Protein 3OTF (pdb70)

Radius of gyration: 18.52 Å; Cα contacts (8 Å, |Δi|>4): 285; chains: 1; bounding box: 46×41×51 Å

Solvent-accessible surface area: 11236 Å² total; per-residue (Å²): 159,62,36,166,129,38,18,97,55,27,43,46,131,34,41,123,128,11,69,170,94,77,46,72,109,92,38,66,100,111,49,58,44,71,29,65,78,60,49,145,18,29,54,130,90,100,90,45,77,30,56,135,57,60,79,95,81,57,56,122,59,25,49,119,71,6,126,101,3,29,78,55,1,110,21,2,75,141,17,71,102,93,0,8,16,17,1,6,44,48,19,132,66,40,9,40,18,67,40,53,96,16,10,140,70,36,58,123,15,58,57,0,10,0,0,28,92,2,55,0,2,30,45,44,63,8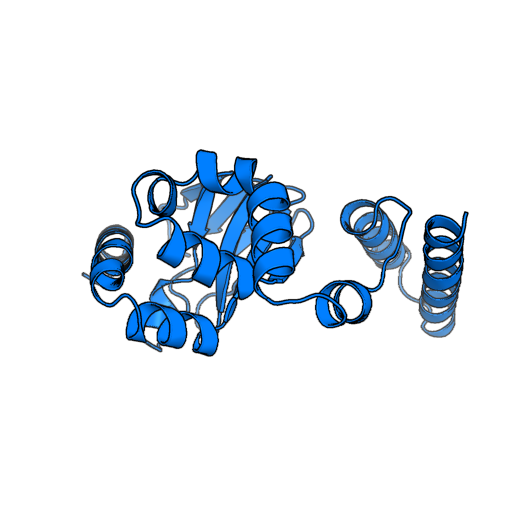8,82,89,95,70,111,28,45,67,6,36,16,9,12,1,22,4,4,47,78,171,30,148,20,71,10,13,6,73,0,51,52,47,0,71,0,31,1,1,12,28,102,24,1,50,102,1,2,136,122,45,67,154,33,67,102,38,0,56,88,52,3,84,96,78,24,103,72,74,64,60,59

Secondary structure (DSSP, 8-state):
-HHHHHHHHHHHHHHHHHHHTT--HHHHHHHHHHHHHHHTT----HHHHHHTS-HHHHHHHHHHHTHHHHHT-HHHHTS-HHHHHHHHTT-EEEEE-TT-EEE-TTS---EEEEEEE--EEEE-SSS--EEE-TT-EE--HHHHH-S--SSEEEESS-EEEEEEEHHHHHHHHHH-GGGHHHHHHHHHHHHHTTS--

Foldseek 3Di:
DVFLCVLVVVVVVVLVVCVVVVPDPVVVVVVVVQSCVPAVRGDDDCCVVVVVDDPVVNLVVLCVVCVQLQCLAPLRPPDDVVLVSLQSVQWAKDKDAAFDWPFAWPAQDFKKKAWQAAKKWFCQDPDDIDIDGRRHMDDCLCLVVSGTDRTIIGTNHITIIIMHGSVSVVVSCVVVVVSVVVVVVVNVVVCVVPHDD

CATH classification: 1.10.287.630 (+1 more: 2.60.120.10)

Nearest PDB structures (foldseek):
  3bpz-assembly1_D  TM=9.963E-01  e=4.732E-34  Mus musculus
  6gyo-assembly1_A  TM=9.960E-01  e=8.223E-34  Homo sapiens
  4kl1-assembly1_C  TM=9.851E-01  e=7.273E-34  Homo sapiens
  3etq-assembly1_A  TM=9.950E-01  e=4.587E-33  Mus musculus
  3u0z-assembly1_A  TM=9.808E-01  e=1.083E-32  Mus musculus

Structure (mmCIF, N/CA/C/O backbone):
data_3OTF
#
_entry.id   3OTF
#
_cell.length_a   69.264
_cell.length_b   69.264
_cell.length_c   191.616
_cell.angle_alpha   90.00
_cell.angle_beta   90.00
_cell.angle_gamma   90.00
#
_symmetry.space_group_name_H-M   'I 4 2 2'
#
loop_
_entity.id
_entity.type
_entity.pdbx_description
1 polymer 'Potassium/sodium hyperpolarization-activated cyclic nucleotide-gated channel 4'
2 non-polymer "ADENOSINE-3',5'-CYCLIC-MONOPHOSPHATE"
3 water water
#
loop_
_atom_site.group_PDB
_atom_site.id
_atom_site.type_symbol
_atom_site.label_atom_id
_atom_site.label_alt_id
_atom_site.label_comp_id
_atom_site.label_asym_id
_atom_site.label_entity_id
_atom_site.label_seq_id
_atom_site.pdbx_PDB_ins_code
_atom_site.Cartn_x
_atom_site.Cartn_y
_atom_site.Cartn_z
_atom_site.occupancy
_atom_site.B_iso_or_equiv
_atom_site.auth_seq_id
_atom_site.auth_comp_id
_atom_site.auth_asym_id
_atom_site.auth_atom_id
_atom_site.pdbx_PDB_model_num
ATOM 1 N N . ASP A 1 2 ? -5.608 -16.109 52.587 1.00 112.33 521 ASP A N 1
ATOM 2 C CA . ASP A 1 2 ? -4.630 -15.033 52.934 1.00 111.72 521 ASP A CA 1
ATOM 3 C C . ASP A 1 2 ? -4.680 -13.872 51.938 1.00 110.22 521 ASP A C 1
ATOM 4 O O . ASP A 1 2 ? -5.632 -13.096 51.929 1.00 110.02 521 ASP A O 1
ATOM 9 N N . SER A 1 3 ? -3.653 -13.767 51.099 1.00 108.66 522 SER A N 1
ATOM 10 C CA . SER A 1 3 ? -3.443 -12.594 50.247 1.00 107.24 522 SER A CA 1
ATOM 11 C C . SER A 1 3 ? -4.355 -12.564 49.017 1.00 105.20 522 SER A C 1
ATOM 12 O O . SER A 1 3 ? -4.698 -11.490 48.507 1.00 104.87 522 SER A O 1
ATOM 15 N N . SER A 1 4 ? -4.717 -13.746 48.529 1.00 102.45 523 SER A N 1
ATOM 16 C CA . SER A 1 4 ? -5.621 -13.861 47.393 1.00 100.28 523 SER A CA 1
ATOM 17 C C . SER A 1 4 ? -7.058 -13.547 47.806 1.00 99.71 523 SER A C 1
ATOM 18 O O . SER A 1 4 ? -7.715 -12.707 47.183 1.00 98.43 523 SER A O 1
ATOM 21 N N . ARG A 1 5 ? -7.537 -14.210 48.863 1.00 98.48 524 ARG A N 1
ATOM 22 C CA . ARG A 1 5 ? -8.880 -13.959 49.384 1.00 96.92 524 ARG A CA 1
ATOM 23 C C . ARG A 1 5 ? -9.065 -12.484 49.733 1.00 96.26 524 ARG A C 1
ATOM 24 O O . ARG A 1 5 ? -10.077 -11.882 49.393 1.00 95.19 524 ARG A O 1
ATOM 32 N N . ARG A 1 6 ? -8.055 -11.893 50.354 1.00 95.96 525 ARG A N 1
ATOM 33 C CA . ARG A 1 6 ? -8.130 -10.497 50.760 1.00 96.40 525 ARG A CA 1
ATOM 34 C C . ARG A 1 6 ? -8.150 -9.578 49.543 1.00 96.55 525 ARG A C 1
ATOM 35 O O . ARG A 1 6 ? -8.769 -8.512 49.574 1.00 96.30 525 ARG A O 1
ATOM 43 N N . GLN A 1 7 ? -7.472 -9.991 48.473 1.00 96.83 526 GLN A N 1
ATOM 44 C CA . GLN A 1 7 ? -7.465 -9.216 47.232 1.00 96.96 52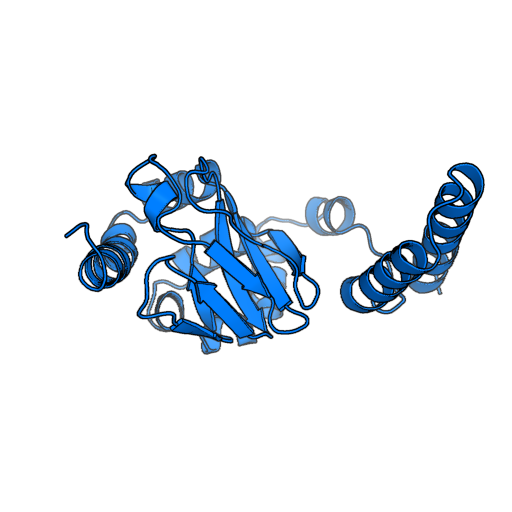6 GLN A CA 1
ATOM 45 C C . GLN A 1 7 ? -8.852 -9.209 46.577 1.00 97.17 526 GLN A C 1
ATOM 46 O O . GLN A 1 7 ? -9.244 -8.216 45.958 1.00 97.34 526 GLN A O 1
ATOM 48 N N . TYR A 1 8 ? -9.591 -10.308 46.747 1.00 97.05 527 TYR A N 1
ATOM 49 C CA . TYR A 1 8 ? -10.938 -10.468 46.193 1.00 97.54 527 TYR A CA 1
ATOM 50 C C . TYR A 1 8 ? -11.964 -9.656 46.972 1.00 97.22 527 TYR A C 1
ATOM 51 O O . TYR A 1 8 ? -12.661 -8.811 46.407 1.00 96.87 527 TYR A O 1
ATOM 60 N N . GLN A 1 9 ? -12.063 -9.927 48.270 1.00 96.65 528 GLN A N 1
ATOM 61 C CA . GLN A 1 9 ? -13.057 -9.269 49.106 1.00 95.52 528 GLN A CA 1
ATOM 62 C C . GLN A 1 9 ? -12.826 -7.760 49.153 1.00 94.21 528 GLN A C 1
ATOM 63 O O . GLN A 1 9 ? -13.773 -6.998 49.329 1.00 93.48 528 GLN A O 1
ATOM 69 N N . GLU A 1 10 ? -11.578 -7.339 48.946 1.00 92.62 529 GLU A N 1
ATOM 70 C CA . GLU A 1 10 ? -11.241 -5.919 48.855 1.00 91.87 529 GLU A CA 1
ATOM 71 C C . GLU A 1 10 ? -11.692 -5.326 47.527 1.00 91.90 529 GLU A C 1
ATOM 72 O O . GLU A 1 10 ? -12.148 -4.180 47.463 1.00 91.92 529 GLU A O 1
ATOM 74 N N . LYS A 1 11 ? -11.532 -6.100 46.458 1.00 91.48 530 LYS A N 1
ATOM 75 C CA . LYS A 1 11 ? -11.979 -5.669 45.136 1.00 91.10 530 LYS A CA 1
ATOM 76 C C . LYS A 1 11 ? -13.498 -5.774 45.014 1.00 90.31 530 LYS A C 1
ATOM 77 O O . LYS A 1 11 ? -14.140 -4.854 44.510 1.00 90.61 530 LYS A O 1
ATOM 79 N N . TYR A 1 12 ? -14.084 -6.858 45.518 1.00 88.96 531 TYR A N 1
ATOM 80 C CA . TYR A 1 12 ? -15.531 -6.925 45.541 1.00 88.91 531 TYR A CA 1
ATOM 81 C C . TYR A 1 12 ? -16.120 -5.749 46.311 1.00 88.22 531 TYR A C 1
ATOM 82 O O . TYR A 1 12 ? -17.156 -5.208 45.923 1.00 88.33 531 TYR A O 1
ATOM 91 N N . LYS A 1 13 ? -15.434 -5.330 47.373 1.00 87.93 532 LYS A N 1
ATOM 92 C CA . LYS A 1 13 ? -15.859 -4.173 48.160 1.00 87.30 532 LYS A CA 1
ATOM 93 C C . LYS A 1 13 ? -15.984 -2.957 47.258 1.00 88.36 532 LYS A C 1
ATOM 94 O O . LYS A 1 13 ? -17.057 -2.350 47.168 1.00 88.43 532 LYS A O 1
ATOM 96 N N . GLN A 1 14 ? -14.900 -2.638 46.551 1.00 88.90 533 GLN A N 1
ATOM 97 C CA . GLN A 1 14 ? -14.896 -1.539 45.579 1.00 89.26 533 GLN A CA 1
ATOM 98 C C . GLN A 1 14 ? -16.069 -1.620 44.583 1.00 88.61 533 GLN A C 1
ATOM 99 O O . GLN A 1 14 ? -16.725 -0.609 44.281 1.00 88.65 533 GLN A O 1
ATOM 105 N N . VAL A 1 15 ? -16.349 -2.831 44.109 1.00 87.68 534 VAL A N 1
ATOM 106 C CA . VAL A 1 15 ? -17.440 -3.055 43.173 1.00 86.86 534 VAL A CA 1
ATOM 107 C C . VAL A 1 15 ? -18.786 -2.724 43.814 1.00 87.13 534 VAL A C 1
ATOM 108 O O . VAL A 1 15 ? -19.647 -2.100 43.186 1.00 86.81 534 VAL A O 1
ATOM 112 N N . GLU A 1 16 ? -18.954 -3.134 45.068 1.00 87.93 535 GLU A N 1
ATOM 113 C CA . GLU A 1 16 ? -20.215 -2.924 45.787 1.00 88.40 535 GLU A CA 1
ATOM 114 C C . GLU A 1 16 ? -20.497 -1.438 46.002 1.00 87.05 535 GLU A C 1
ATOM 115 O O . GLU A 1 16 ? -21.654 -1.023 46.056 1.00 87.26 535 GLU A O 1
ATOM 117 N N . GLN A 1 17 ? -19.439 -0.636 46.069 1.00 87.97 536 GLN A N 1
ATOM 118 C CA . GLN A 1 17 ? -19.585 0.806 46.252 1.00 89.53 536 GLN A CA 1
ATOM 119 C C . GLN A 1 17 ? -20.026 1.479 44.959 1.00 89.50 536 GLN A C 1
ATOM 120 O O . GLN A 1 17 ? -21.019 2.216 44.937 1.00 90.03 536 GLN A O 1
ATOM 126 N N . TYR A 1 18 ? -19.294 1.196 43.883 1.00 88.71 537 TYR A N 1
ATOM 127 C CA . TYR A 1 18 ? -19.640 1.663 42.544 1.00 88.62 537 TYR A CA 1
ATOM 128 C C . TYR A 1 18 ? -21.112 1.442 42.193 1.00 89.22 537 TYR A C 1
ATOM 129 O O . TYR A 1 18 ? -21.766 2.330 41.665 1.00 88.43 537 TYR A O 1
ATOM 138 N N . MET A 1 19 ? -21.619 0.245 42.468 1.00 91.77 538 MET A N 1
ATOM 139 C CA . MET A 1 19 ? -23.024 -0.063 42.232 1.00 93.97 538 MET A CA 1
ATOM 140 C C . MET A 1 19 ? -23.934 0.896 42.993 1.00 96.46 538 MET A C 1
ATOM 141 O O . MET A 1 19 ? -24.948 1.349 42.461 1.00 97.32 538 MET A O 1
ATOM 146 N N . SER A 1 20 ? -23.555 1.212 44.231 1.00 98.53 539 SER A N 1
ATOM 147 C CA . SER A 1 20 ? -24.353 2.081 45.106 1.00 100.29 539 SER A CA 1
ATOM 148 C C . SER A 1 20 ? -24.332 3.536 44.630 1.00 100.11 539 SER A C 1
ATOM 149 O O . SER A 1 20 ? -25.383 4.165 44.495 1.00 100.23 539 SER A O 1
ATOM 152 N N . PHE A 1 21 ? -23.132 4.048 44.360 1.00 99.82 540 PHE A N 1
ATOM 153 C CA . PHE A 1 21 ? -22.936 5.368 43.748 1.00 100.29 540 PHE A CA 1
ATOM 154 C C . PHE A 1 21 ? -23.810 5.605 42.509 1.00 99.95 540 PHE A C 1
ATOM 155 O O . PHE A 1 21 ? -24.316 6.712 42.297 1.00 100.62 540 PHE A O 1
ATOM 163 N N . HIS A 1 22 ? -23.971 4.565 41.694 1.00 97.27 541 HIS A N 1
ATOM 164 C CA . HIS A 1 22 ? -24.706 4.665 40.441 1.00 94.48 541 HIS A CA 1
ATOM 165 C C . HIS A 1 22 ? -26.116 4.135 40.602 1.00 93.94 541 HIS A C 1
ATOM 166 O O . HIS A 1 22 ? -26.892 4.101 39.646 1.00 94.35 541 HIS A O 1
ATOM 173 N N . LYS A 1 23 ? -26.438 3.727 41.825 1.00 92.85 542 LYS A N 1
ATOM 174 C CA . LYS A 1 23 ? -27.801 3.377 42.202 1.00 91.51 542 LYS A CA 1
ATOM 175 C C . LYS A 1 23 ? -28.434 2.323 41.274 1.00 90.03 542 LYS A C 1
ATOM 176 O O . LYS A 1 23 ? -29.610 2.411 40.916 1.00 88.88 542 LYS A O 1
ATOM 178 N N . LEU A 1 24 ? -27.650 1.307 40.919 1.00 88.46 543 LEU A N 1
ATOM 179 C CA . LEU A 1 24 ? -28.105 0.240 40.020 1.00 86.76 543 LEU A CA 1
ATOM 180 C C . LEU A 1 24 ? -29.234 -0.588 40.633 1.00 85.89 543 LEU A C 1
ATOM 181 O O . LEU A 1 24 ? -29.216 -0.840 41.837 1.00 85.35 543 LEU A O 1
ATOM 186 N N . PRO A 1 25 ? -30.215 -1.017 39.809 1.00 85.96 544 PRO A N 1
ATOM 187 C CA . PRO A 1 25 ? -31.285 -1.905 40.260 1.00 86.95 544 PRO A CA 1
ATOM 188 C C . PRO A 1 25 ? -30.714 -3.141 40.926 1.00 88.12 544 PRO A C 1
ATOM 189 O O . PRO A 1 25 ? -29.708 -3.669 40.463 1.00 88.45 544 PRO A O 1
ATOM 193 N N . PRO A 1 26 ? -31.337 -3.587 42.029 1.00 89.28 545 PRO A N 1
ATOM 194 C CA . PRO A 1 26 ? -30.891 -4.796 42.721 1.00 89.34 545 PRO A CA 1
ATOM 195 C C . PRO A 1 26 ? -31.054 -5.989 41.799 1.00 89.51 545 PRO A C 1
ATOM 196 O O . PRO A 1 26 ? -30.452 -7.038 42.010 1.00 90.46 545 PRO A O 1
ATOM 200 N N . ASP A 1 27 ? -31.882 -5.803 40.783 1.00 90.40 546 ASP A N 1
ATOM 201 C CA . ASP A 1 27 ? -32.020 -6.734 39.678 1.00 90.98 546 ASP A CA 1
ATOM 202 C C . ASP A 1 27 ? -30.669 -6.901 38.953 1.00 90.93 546 ASP A C 1
ATOM 203 O O . ASP A 1 27 ? -30.338 -7.984 38.466 1.00 90.10 546 ASP A O 1
ATOM 208 N N . THR A 1 28 ? -29.859 -5.845 38.977 1.00 89.63 547 THR A N 1
ATOM 209 C CA . THR A 1 28 ? -28.557 -5.824 38.320 1.00 87.60 547 THR A CA 1
ATOM 210 C C . THR A 1 28 ? -27.408 -6.140 39.287 1.00 86.96 547 THR A C 1
ATOM 211 O O . THR A 1 28 ? -26.509 -6.906 38.952 1.00 86.45 547 THR A O 1
ATOM 215 N N . ARG A 1 29 ? -27.452 -5.560 40.484 1.00 87.01 548 ARG A N 1
ATOM 216 C CA . ARG A 1 29 ? -26.413 -5.770 41.498 1.00 86.16 548 ARG A CA 1
ATOM 217 C C . ARG A 1 29 ? -26.228 -7.251 41.798 1.00 86.07 548 ARG A C 1
ATOM 218 O O . ARG A 1 29 ? -25.145 -7.693 42.178 1.00 87.15 548 ARG A O 1
ATOM 226 N N . GLN A 1 30 ? -27.302 -8.010 41.647 1.00 85.74 549 GLN A N 1
ATOM 227 C CA . GLN A 1 30 ? -27.306 -9.414 41.987 1.00 86.00 549 GLN A CA 1
ATOM 228 C C . GLN A 1 30 ? -26.564 -10.177 40.900 1.00 84.79 549 GLN A C 1
ATOM 229 O O . GLN A 1 30 ? -25.735 -11.040 41.190 1.00 86.09 549 GLN A O 1
ATOM 235 N N . ARG A 1 31 ? -26.851 -9.834 39.645 1.00 82.92 550 ARG A N 1
ATOM 236 C CA . ARG A 1 31 ? -26.177 -10.435 38.500 1.00 79.40 55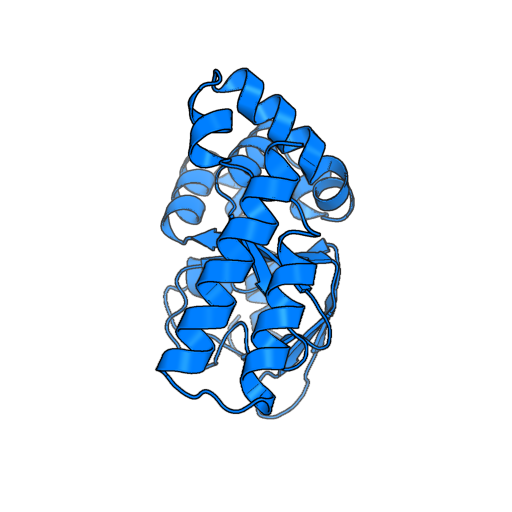0 ARG A CA 1
ATOM 237 C C . ARG A 1 31 ? -24.692 -10.183 38.606 1.00 77.13 550 ARG A C 1
ATOM 238 O O . ARG A 1 31 ? -23.879 -11.045 38.310 1.00 75.87 550 ARG A O 1
ATOM 246 N N . ILE A 1 32 ? -24.348 -8.978 39.020 1.00 75.30 551 ILE A N 1
ATOM 247 C CA . ILE A 1 32 ? -22.966 -8.614 39.192 1.00 76.09 551 ILE A CA 1
ATOM 248 C C . ILE A 1 32 ? -22.331 -9.442 40.286 1.00 77.83 551 ILE A C 1
ATOM 249 O O . ILE A 1 32 ? -21.250 -10.005 40.112 1.00 79.35 551 ILE A O 1
ATOM 254 N N . HIS A 1 33 ? -23.045 -9.556 41.396 1.00 80.10 552 HIS A N 1
ATOM 255 C CA . HIS A 1 33 ? -22.580 -10.327 42.522 1.00 81.29 552 HIS A CA 1
ATOM 256 C C . HIS A 1 33 ? -22.376 -11.794 42.143 1.00 80.55 552 HIS A C 1
ATOM 257 O O . HIS A 1 33 ? -21.312 -12.363 42.393 1.00 79.09 552 HIS A O 1
ATOM 264 N N . ASP A 1 34 ? -23.381 -12.400 41.523 1.00 79.68 553 ASP A N 1
ATOM 265 C CA . ASP A 1 34 ? -23.264 -13.787 41.087 1.00 80.32 553 ASP A CA 1
ATOM 266 C C . ASP A 1 34 ? -22.145 -14.010 40.078 1.00 79.91 553 ASP A C 1
ATOM 267 O O . ASP A 1 34 ? -21.462 -15.039 40.124 1.00 80.29 553 ASP A O 1
ATOM 272 N N . TYR A 1 35 ? -21.990 -13.067 39.146 1.00 78.04 554 TYR A N 1
ATOM 273 C CA . TYR A 1 35 ? -20.901 -13.111 38.180 1.00 76.55 554 TYR A CA 1
ATOM 274 C C . TYR A 1 35 ? -19.561 -13.202 38.909 1.00 76.99 554 TYR A C 1
ATOM 275 O O . TYR A 1 35 ? -18.725 -14.055 38.595 1.00 75.25 554 TYR A O 1
ATOM 284 N N . TYR A 1 36 ? -19.371 -12.323 39.884 1.00 78.66 555 TYR A N 1
ATOM 285 C CA . TYR A 1 36 ? -18.115 -12.253 40.611 1.00 81.43 555 TYR A CA 1
ATOM 286 C C . TYR A 1 36 ? -17.779 -13.545 41.328 1.00 82.84 555 TYR A C 1
ATOM 287 O O . TYR A 1 36 ? -16.622 -13.962 41.355 1.00 82.88 555 TYR A O 1
ATOM 296 N N . GLU A 1 37 ? -18.794 -14.159 41.926 1.00 84.95 556 GLU A N 1
ATOM 297 C CA . GLU A 1 37 ? -18.643 -15.463 42.549 1.00 86.52 556 GLU A CA 1
ATOM 298 C C . GLU A 1 37 ? -18.158 -16.472 41.532 1.00 85.71 556 GLU A C 1
ATOM 299 O O . GLU A 1 37 ? -17.114 -17.090 41.718 1.00 86.21 556 GLU A O 1
ATOM 305 N N . HIS A 1 38 ? -18.888 -16.596 40.430 1.00 84.92 557 HIS A N 1
ATOM 306 C CA . HIS A 1 38 ? -18.655 -17.681 39.483 1.00 83.75 557 HIS A CA 1
ATOM 307 C C . HIS A 1 38 ? -17.384 -17.518 38.702 1.00 83.53 557 HIS A C 1
ATOM 308 O O . HIS A 1 38 ? -16.925 -18.465 38.064 1.00 85.48 557 HIS A O 1
ATOM 315 N N . ARG A 1 39 ? -16.826 -16.314 38.744 1.00 82.69 558 ARG A N 1
ATOM 316 C CA . ARG A 1 39 ? -15.665 -15.972 37.937 1.00 81.46 558 ARG A CA 1
ATOM 317 C C . ARG A 1 39 ? -14.372 -16.059 38.745 1.00 83.09 558 ARG A C 1
ATOM 318 O O . ARG A 1 39 ? -13.338 -16.452 38.207 1.00 83.06 558 ARG A O 1
ATOM 326 N N . TYR A 1 40 ? -14.447 -15.688 40.028 1.00 84.06 559 TYR A N 1
ATOM 327 C CA . TYR A 1 40 ? -13.275 -15.613 40.915 1.00 86.02 559 TYR A CA 1
ATOM 328 C C . TYR A 1 40 ? -13.255 -16.640 42.048 1.00 88.33 559 TYR A C 1
ATOM 329 O O . TYR A 1 40 ? -12.181 -17.033 42.509 1.00 88.47 559 TYR A O 1
ATOM 338 N N . GLN A 1 41 ? -14.440 -17.090 42.460 1.00 90.29 560 GLN A N 1
ATOM 339 C CA . GLN A 1 41 ? -14.610 -18.037 43.566 1.00 92.04 560 GLN A CA 1
ATOM 340 C C . GLN A 1 41 ? -14.008 -17.575 44.885 1.00 92.93 560 GLN A C 1
ATOM 341 O O . GLN A 1 41 ? -13.739 -18.389 45.774 1.00 95.06 560 GLN A O 1
ATOM 347 N N . GLY A 1 42 ? -13.828 -16.268 45.029 1.00 93.48 561 GLY A N 1
ATOM 348 C CA . GLY A 1 42 ? -13.426 -15.718 46.308 1.00 94.32 561 GLY A CA 1
ATOM 349 C C . GLY A 1 42 ? -11.942 -15.434 46.377 1.00 96.14 561 GLY A C 1
ATOM 350 O O . GLY A 1 42 ? -11.465 -14.910 47.383 1.00 95.87 561 GLY A O 1
ATOM 351 N N . LYS A 1 43 ? -11.216 -15.770 45.307 1.00 97.56 562 LYS A N 1
ATOM 352 C CA . LYS A 1 43 ? -9.765 -15.546 45.227 1.00 97.56 562 LYS A CA 1
ATOM 353 C C . LYS A 1 43 ? -9.355 -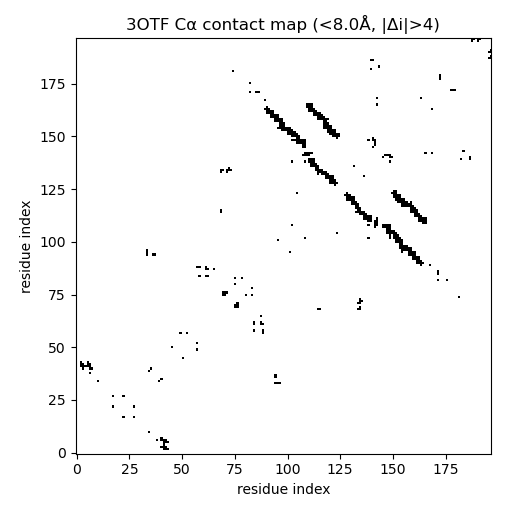14.859 43.918 1.00 97.63 562 LYS A C 1
ATOM 354 O O . LYS A 1 43 ? -9.598 -15.396 42.827 1.00 98.25 562 LYS A O 1
ATOM 356 N N . MET A 1 44 ? -8.725 -13.685 44.033 1.00 97.57 563 MET A N 1
ATOM 357 C CA . MET A 1 44 ? -8.276 -12.917 42.862 1.00 99.12 563 MET A CA 1
ATOM 358 C C . MET A 1 44 ? -6.751 -12.869 42.721 1.00 99.26 563 MET A C 1
ATOM 359 O O . MET A 1 44 ? -6.040 -12.424 43.633 1.00 98.72 563 MET A O 1
ATOM 364 N N . PHE A 1 45 ? -6.257 -13.315 41.565 1.00 100.33 564 PHE A N 1
ATOM 365 C CA . PHE A 1 45 ? -4.818 -13.287 41.283 1.00 100.62 564 PHE A CA 1
ATOM 366 C C . PHE A 1 45 ? -4.476 -12.271 40.203 1.00 99.32 564 PHE A C 1
ATOM 367 O O . PHE A 1 45 ? -5.347 -11.597 39.642 1.00 98.47 564 PHE A O 1
ATOM 375 N N . ASP A 1 46 ? -3.186 -12.179 39.918 1.00 99.02 565 ASP A N 1
ATOM 376 C CA . ASP A 1 46 ? -2.698 -11.327 38.854 1.00 98.24 565 ASP A CA 1
ATOM 377 C C . ASP A 1 46 ? -1.969 -12.172 37.814 1.00 98.71 565 ASP A C 1
ATOM 378 O O . ASP A 1 46 ? -0.739 -12.129 37.711 1.00 98.43 565 ASP A O 1
ATOM 383 N N . GLU A 1 47 ? -2.735 -12.949 37.054 1.00 98.57 566 GLU A N 1
ATOM 384 C CA . GLU A 1 47 ? -2.178 -13.795 36.002 1.00 98.79 566 GLU A CA 1
ATOM 385 C C . GLU A 1 47 ? -1.148 -13.083 35.126 1.00 98.55 566 GLU A C 1
ATOM 386 O O . GLU A 1 47 ? -0.084 -13.633 34.848 1.00 98.50 566 GLU A O 1
ATOM 392 N N . GLU A 1 48 ? -1.485 -11.881 34.663 1.00 96.62 567 GLU A N 1
ATOM 393 C CA . GLU A 1 48 ? -0.586 -11.098 33.816 1.00 94.92 567 GLU A CA 1
ATOM 394 C C . GLU A 1 48 ? 0.785 -10.959 34.478 1.00 93.60 567 GLU A C 1
ATOM 395 O O . GLU A 1 48 ? 1.829 -11.106 33.827 1.00 93.79 567 GLU A O 1
ATOM 397 N N . SER A 1 49 ? 0.776 -10.717 35.786 1.00 91.42 568 SER A N 1
ATOM 398 C CA . SER A 1 49 ? 2.016 -10.563 36.539 1.00 89.61 568 SER A CA 1
ATOM 399 C C . SER A 1 49 ? 2.712 -11.896 36.808 1.00 87.91 568 SER A C 1
ATOM 400 O O . SER A 1 49 ? 3.901 -12.043 36.529 1.00 87.27 568 SER A O 1
ATOM 403 N N . ILE A 1 50 ? 1.980 -12.855 37.366 1.00 86.77 569 ILE A N 1
ATOM 404 C CA . ILE A 1 50 ? 2.570 -14.145 37.718 1.00 86.12 569 ILE A CA 1
ATOM 405 C C . ILE A 1 50 ? 3.124 -14.805 36.469 1.00 84.13 569 ILE A C 1
ATOM 406 O O . ILE A 1 50 ? 4.303 -15.148 36.397 1.00 82.23 569 ILE A O 1
ATOM 411 N N . LEU A 1 51 ? 2.260 -14.945 35.472 1.00 84.54 570 LEU A N 1
ATOM 412 C CA . LEU A 1 51 ? 2.608 -15.642 34.251 1.00 83.70 570 LEU A CA 1
ATOM 413 C C . LEU A 1 51 ? 3.625 -14.852 33.433 1.00 82.58 570 LEU A C 1
ATOM 414 O O . LEU A 1 51 ? 4.506 -15.434 32.814 1.00 82.74 570 LEU A O 1
ATOM 419 N N . GLY A 1 52 ? 3.521 -13.527 33.455 1.00 80.86 571 GLY A N 1
ATOM 420 C CA . GLY A 1 52 ? 4.514 -12.671 32.807 1.00 79.41 571 GLY A CA 1
ATOM 421 C C . GLY A 1 52 ? 5.919 -12.782 33.380 1.00 79.45 571 GLY A C 1
ATOM 422 O O . GLY A 1 52 ? 6.897 -12.428 32.725 1.00 77.94 571 GLY A O 1
ATOM 423 N N . GLU A 1 53 ? 6.020 -13.287 34.606 1.00 79.65 572 GLU A N 1
ATOM 424 C CA . GLU A 1 53 ? 7.284 -13.345 35.308 1.00 78.84 572 GLU A CA 1
ATOM 425 C C . GLU A 1 53 ? 7.952 -14.688 35.114 1.00 76.67 572 GLU A C 1
ATOM 426 O O . GLU A 1 53 ? 9.018 -14.923 35.673 1.00 76.95 572 GLU A O 1
ATOM 432 N N . LEU A 1 54 ? 7.311 -15.585 34.372 1.00 73.33 573 LEU A N 1
ATOM 433 C CA . LEU A 1 54 ? 7.864 -16.920 34.146 1.00 72.00 573 LEU A CA 1
ATOM 434 C C . LEU A 1 54 ? 8.449 -17.026 32.755 1.00 71.42 573 LEU A C 1
ATOM 435 O O . LEU A 1 54 ? 8.169 -16.184 31.914 1.00 71.09 573 LEU A O 1
ATOM 440 N N . SER A 1 55 ? 9.250 -18.060 32.502 1.00 70.83 574 SER A N 1
ATOM 441 C CA . SER A 1 55 ? 9.720 -18.320 31.140 1.00 71.42 574 SER A CA 1
ATOM 442 C C . SER A 1 55 ? 8.589 -18.896 30.299 1.00 70.59 574 SER A C 1
ATOM 443 O O . SER A 1 55 ? 7.629 -19.433 30.847 1.00 71.10 574 SER A O 1
ATOM 446 N N . GLU A 1 56 ? 8.720 -18.806 28.974 1.00 70.15 575 GLU A N 1
ATOM 447 C CA . GLU A 1 56 ? 7.708 -19.324 28.061 1.00 70.80 575 GLU A CA 1
ATOM 448 C C . GLU A 1 56 ? 7.471 -20.828 28.263 1.00 69.20 575 GLU A C 1
ATOM 449 O O . GLU A 1 56 ? 6.326 -21.266 28.308 1.00 67.87 575 GLU A O 1
ATOM 455 N N . PRO A 1 57 ? 8.548 -21.614 28.409 1.00 68.47 576 PRO A N 1
ATOM 456 C CA . PRO A 1 57 ? 8.350 -23.037 28.670 1.00 69.50 576 PRO A CA 1
ATOM 457 C C . PRO A 1 57 ? 7.520 -23.340 29.924 1.00 69.63 576 PRO A C 1
ATOM 458 O O . PRO A 1 57 ? 6.631 -24.190 29.887 1.00 70.47 576 PRO A O 1
ATOM 462 N N . LEU A 1 58 ? 7.760 -22.607 31.002 1.00 68.67 577 LEU A N 1
ATOM 463 C CA . LEU A 1 58 ? 6.967 -22.762 32.213 1.00 69.01 577 LEU A CA 1
ATOM 464 C C . LEU A 1 58 ? 5.513 -22.332 32.056 1.00 68.00 577 LEU A C 1
ATOM 465 O O . LEU A 1 58 ? 4.627 -22.941 32.650 1.00 67.82 577 LEU A O 1
ATOM 470 N N . ARG A 1 59 ? 5.263 -21.257 31.312 1.00 68.19 578 ARG A N 1
ATOM 471 C CA . ARG A 1 59 ? 3.883 -20.887 30.998 1.00 68.78 578 ARG A CA 1
ATOM 472 C C . ARG A 1 59 ? 3.168 -21.987 30.244 1.00 65.54 578 ARG A C 1
ATOM 473 O O . ARG A 1 59 ? 2.025 -22.286 30.531 1.00 68.08 578 ARG A O 1
ATOM 481 N N . GLU A 1 60 ? 3.840 -22.583 29.277 1.00 64.84 579 GLU A N 1
ATOM 482 C CA . GLU A 1 60 ? 3.223 -23.609 28.470 1.00 66.22 579 GLU A CA 1
ATOM 483 C C . GLU A 1 60 ? 2.921 -24.838 29.294 1.00 66.33 579 GLU A C 1
ATOM 484 O O . GLU A 1 60 ? 1.912 -25.508 29.075 1.00 66.95 579 GLU A O 1
ATOM 490 N N . GLU A 1 61 ? 3.801 -25.148 30.237 1.00 66.11 580 GLU A N 1
ATOM 491 C CA . GLU A 1 61 ? 3.606 -26.302 31.106 1.00 68.40 580 GLU A CA 1
ATOM 492 C C . GLU A 1 61 ? 2.408 -26.090 32.032 1.00 67.45 580 GLU A C 1
ATOM 493 O O . GLU A 1 61 ? 1.600 -26.995 32.239 1.00 68.23 580 GLU A O 1
ATOM 499 N N . ILE A 1 62 ? 2.290 -24.885 32.571 1.00 66.28 581 ILE A N 1
ATOM 500 C CA . ILE A 1 62 ? 1.178 -24.526 33.435 1.00 65.97 581 ILE A CA 1
ATOM 501 C C . ILE A 1 62 ? -0.135 -24.440 32.688 1.00 66.53 581 ILE A C 1
ATOM 502 O O . ILE A 1 62 ? -1.151 -24.951 33.142 1.00 65.42 581 ILE A O 1
ATOM 507 N N . ILE A 1 63 ? -0.115 -23.760 31.553 1.00 65.27 582 ILE A N 1
ATOM 508 C CA . ILE A 1 63 ? -1.307 -23.630 30.752 1.00 67.10 582 ILE A CA 1
ATOM 509 C C . ILE A 1 63 ? -1.798 -24.970 30.225 1.00 64.91 582 ILE A C 1
ATOM 510 O O . ILE A 1 63 ? -2.980 -25.180 30.161 1.00 66.10 582 ILE A O 1
ATOM 515 N N . ASN A 1 64 ? -0.904 -25.843 29.795 1.00 63.34 583 ASN A N 1
ATOM 516 C CA . ASN A 1 64 ? -1.298 -27.157 29.285 1.00 64.80 583 ASN A CA 1
ATOM 517 C C . ASN A 1 64 ? -1.971 -27.987 30.362 1.00 67.22 583 ASN A C 1
ATOM 518 O O . ASN A 1 64 ? -2.895 -28.752 30.078 1.00 65.92 583 ASN A O 1
ATOM 523 N N . PHE A 1 65 ? -1.488 -27.839 31.591 1.00 68.76 584 PHE A N 1
ATOM 524 C CA . PHE A 1 65 ? -2.058 -28.532 32.723 1.00 70.66 584 PHE A CA 1
ATOM 525 C C . PHE A 1 65 ? -3.420 -27.992 33.135 1.00 71.03 584 PHE A C 1
ATOM 526 O O . PHE A 1 65 ? -4.339 -28.772 33.415 1.00 72.94 584 PHE A O 1
ATOM 534 N N . ASN A 1 66 ? -3.541 -26.670 33.218 1.00 69.41 585 ASN A N 1
ATOM 535 C CA . ASN A 1 66 ? -4.815 -26.033 33.573 1.00 69.54 585 ASN A CA 1
ATOM 536 C C . ASN A 1 66 ? -5.924 -26.305 32.557 1.00 69.00 585 ASN A C 1
ATOM 537 O O . ASN A 1 66 ? -7.095 -26.102 32.849 1.00 69.32 585 ASN A O 1
ATOM 542 N N . CYS A 1 67 ? -5.546 -26.711 31.349 1.00 67.85 586 CYS A N 1
ATOM 543 C CA . CYS A 1 67 ? -6.506 -26.946 30.269 1.00 67.91 586 CYS A CA 1
ATOM 544 C C . CYS A 1 67 ? -6.517 -28.406 29.808 1.00 68.89 586 CYS A C 1
ATOM 545 O O . CYS A 1 67 ? -7.055 -28.709 28.745 1.00 68.32 586 CYS A O 1
ATOM 548 N N . ARG A 1 68 ? -5.897 -29.295 30.577 1.00 69.30 587 ARG A N 1
ATOM 549 C CA . ARG A 1 68 ? -5.781 -30.704 30.193 1.00 73.14 587 ARG A CA 1
ATOM 550 C C . ARG A 1 68 ? -7.154 -31.335 29.961 1.00 72.89 587 ARG A C 1
ATOM 551 O O . ARG A 1 68 ? -7.335 -32.164 29.072 1.00 72.13 587 ARG A O 1
ATOM 559 N N . LYS A 1 69 ? -8.119 -30.913 30.765 1.00 73.34 588 LYS A N 1
ATOM 560 C CA . LYS A 1 69 ? -9.462 -31.465 30.693 1.00 75.82 588 LYS A CA 1
ATOM 561 C C . LYS A 1 69 ? -10.196 -30.908 29.479 1.00 74.12 588 LYS A C 1
ATOM 562 O O . LYS A 1 69 ? -10.810 -31.657 28.727 1.00 74.74 588 LYS A O 1
ATOM 568 N N . LEU A 1 70 ? -10.085 -29.602 29.258 1.00 72.10 589 LEU A N 1
ATOM 569 C CA . LEU A 1 70 ? -10.679 -28.987 28.074 1.00 67.64 589 LEU A CA 1
ATOM 570 C C . LEU A 1 70 ? -10.121 -29.626 26.806 1.00 65.56 589 LEU A C 1
ATOM 571 O O . LEU A 1 70 ? -10.863 -29.880 25.846 1.00 66.17 589 LEU A O 1
ATOM 576 N N . VAL A 1 71 ? -8.821 -29.921 26.825 1.00 63.44 590 VAL A N 1
ATOM 577 C CA . VAL A 1 71 ? -8.121 -30.500 25.685 1.00 63.39 590 VAL A CA 1
ATOM 578 C C . VAL A 1 71 ? -8.602 -31.923 25.420 1.00 63.53 590 VAL A C 1
ATOM 579 O O . VAL A 1 71 ? -8.646 -32.378 24.266 1.00 59.54 590 VAL A O 1
ATOM 583 N N . ALA A 1 72 ? -8.919 -32.641 26.494 1.00 67.45 591 ALA A N 1
ATOM 584 C CA . ALA A 1 72 ? -9.287 -34.058 26.374 1.00 71.89 591 ALA A CA 1
ATOM 585 C C . ALA A 1 72 ? -10.684 -34.212 25.777 1.00 72.31 591 ALA A C 1
ATOM 586 O O . ALA A 1 72 ? -10.949 -35.169 25.070 1.00 72.06 591 ALA A O 1
ATOM 588 N N . SER A 1 73 ? -11.546 -33.225 26.003 1.00 73.63 592 SER A N 1
ATOM 589 C CA . SER A 1 73 ? -12.894 -33.255 25.453 1.00 76.16 592 SER A CA 1
ATOM 590 C C . SER A 1 73 ? -12.998 -32.793 24.003 1.00 77.53 592 SER A C 1
ATOM 591 O O . SER A 1 73 ? -14.040 -32.932 23.388 1.00 78.12 592 SER A O 1
ATOM 594 N N . MET A 1 74 ? -11.932 -32.232 23.449 1.00 80.33 593 MET A N 1
ATOM 595 C CA . MET A 1 74 ? -12.031 -31.561 22.159 1.00 81.44 593 MET A CA 1
ATOM 596 C C . MET A 1 74 ? -11.312 -32.315 21.053 1.00 82.98 593 MET A C 1
ATOM 597 O O . MET A 1 74 ? -10.091 -32.388 21.055 1.00 83.38 593 MET A O 1
ATOM 602 N N . PRO A 1 75 ? -12.063 -32.834 20.073 1.00 84.56 594 PRO A N 1
ATOM 603 C CA . PRO A 1 75 ? -11.489 -33.657 18.996 1.00 85.71 594 PRO A CA 1
ATOM 604 C C . PRO A 1 75 ? -10.451 -32.893 18.198 1.00 85.01 594 PRO A C 1
ATOM 605 O O . PRO A 1 75 ? -9.459 -33.462 17.751 1.00 86.59 594 PRO A O 1
ATOM 609 N N . LEU A 1 76 ? -10.679 -31.597 18.040 1.00 85.21 595 LEU A N 1
ATOM 610 C CA . LEU A 1 76 ? -9.731 -30.730 17.351 1.00 82.96 595 LEU A CA 1
ATOM 611 C C . LEU A 1 76 ? -8.320 -30.905 17.913 1.00 81.37 595 LEU A C 1
ATOM 612 O O . LEU A 1 76 ? -7.346 -30.977 17.158 1.00 81.12 595 LEU A O 1
ATOM 617 N N . PHE A 1 77 ? -8.224 -31.011 19.235 1.00 79.26 596 PHE A N 1
ATOM 618 C CA . PHE A 1 77 ? -6.932 -31.024 19.912 1.00 79.94 596 PHE A CA 1
ATOM 619 C C . PHE A 1 77 ? -6.354 -32.419 20.120 1.00 81.77 596 PHE A C 1
ATOM 620 O O . PHE A 1 77 ? -5.240 -32.722 19.675 1.00 83.43 596 PHE A O 1
ATOM 628 N N . ALA A 1 78 ? -7.130 -33.249 20.809 1.00 82.06 597 ALA A N 1
ATOM 629 C CA . ALA A 1 78 ? -6.738 -34.597 21.205 1.00 81.35 597 ALA A CA 1
ATOM 630 C C . ALA A 1 78 ? -5.868 -35.368 20.186 1.00 80.06 597 ALA A C 1
ATOM 631 O O . ALA A 1 78 ? -4.971 -36.134 20.577 1.00 81.68 597 ALA A O 1
ATOM 633 N N . ASN A 1 79 ? -6.124 -35.146 18.897 1.00 78.71 598 ASN A N 1
ATOM 634 C CA . ASN A 1 79 ? -5.388 -35.802 17.820 1.00 74.93 598 ASN A CA 1
ATOM 635 C C . ASN A 1 79 ? -4.376 -34.893 17.102 1.00 71.70 598 ASN A C 1
ATOM 636 O O . ASN A 1 79 ? -3.696 -35.315 16.153 1.00 71.67 598 ASN A O 1
ATOM 641 N N . ALA A 1 80 ? -4.283 -33.640 17.531 1.00 67.51 599 ALA A N 1
ATOM 642 C CA . ALA A 1 80 ? -3.361 -32.696 16.872 1.00 65.21 599 ALA A CA 1
ATOM 643 C C . ALA A 1 80 ? -1.942 -32.749 17.454 1.00 62.02 599 ALA A C 1
ATOM 644 O O . ALA A 1 80 ? -1.735 -33.242 18.563 1.00 62.36 599 ALA A O 1
ATOM 646 N N . ASP A 1 81 ? -0.974 -32.277 16.680 1.00 61.89 600 ASP A N 1
ATOM 647 C CA . ASP A 1 81 ? 0.366 -31.928 17.177 1.00 60.32 600 ASP A CA 1
ATOM 648 C C . ASP A 1 81 ? 0.259 -31.160 18.495 1.00 59.04 600 ASP A C 1
ATOM 649 O O . ASP A 1 81 ? -0.340 -30.084 18.520 1.00 59.81 600 ASP A O 1
ATOM 654 N N . PRO A 1 82 ? 0.851 -31.688 19.589 1.00 58.54 601 PRO A N 1
ATOM 655 C CA . PRO A 1 82 ? 0.790 -31.035 20.916 1.00 58.52 601 PRO A CA 1
ATOM 656 C C . PRO A 1 82 ? 1.319 -29.589 20.942 1.00 59.64 601 PRO A C 1
ATOM 657 O O . PRO A 1 82 ? 0.996 -28.816 21.873 1.00 60.87 601 PRO A O 1
ATOM 661 N N . ASN A 1 83 ? 2.118 -29.230 19.943 1.00 59.00 602 ASN A N 1
ATOM 662 C CA . ASN A 1 83 ? 2.683 -27.890 19.860 1.00 61.10 602 ASN A CA 1
ATOM 663 C C . ASN A 1 83 ? 1.667 -26.938 19.250 1.00 60.70 602 ASN A C 1
ATOM 664 O O . ASN A 1 83 ? 1.638 -25.755 19.590 1.00 61.59 602 ASN A O 1
ATOM 669 N N . PHE A 1 84 ? 0.839 -27.449 18.347 1.00 59.13 603 PHE A N 1
ATOM 670 C CA . PHE A 1 84 ? -0.275 -26.663 17.833 1.00 58.06 603 PHE A CA 1
ATOM 671 C C . PHE A 1 84 ? -1.198 -26.327 19.006 1.00 59.79 603 PHE A C 1
ATOM 672 O O . PHE A 1 84 ? -1.477 -25.150 19.302 1.00 58.32 603 PHE A O 1
ATOM 680 N N . VAL A 1 85 ? -1.583 -27.370 19.737 1.00 59.89 604 VAL A N 1
ATOM 681 C CA . VAL A 1 85 ? -2.433 -27.222 20.913 1.00 59.71 604 VAL A CA 1
ATOM 682 C C . VAL A 1 85 ? -1.875 -26.199 21.904 1.00 60.17 604 VAL A C 1
ATOM 683 O O . VAL A 1 85 ? -2.560 -25.254 22.290 1.00 62.15 604 VAL A O 1
ATOM 687 N N . THR A 1 86 ? -0.642 -26.399 22.345 1.00 59.94 605 THR A N 1
ATOM 688 C CA . THR A 1 86 ? 0.014 -25.468 23.266 1.00 59.16 605 THR A CA 1
ATOM 689 C C . THR A 1 86 ? 0.008 -24.031 22.724 1.00 59.23 605 THR A C 1
ATOM 690 O O . THR A 1 86 ? -0.250 -23.077 23.448 1.00 59.55 605 THR A O 1
ATOM 694 N N . SER A 1 87 ? 0.257 -23.888 21.434 1.00 57.17 606 SER A N 1
ATOM 695 C CA . SER A 1 87 ? 0.274 -22.599 20.793 1.00 57.58 606 SER A CA 1
ATOM 696 C C . SER A 1 87 ? -1.099 -21.928 20.790 1.00 60.37 606 SER A C 1
ATOM 697 O O . SER A 1 87 ? -1.179 -20.702 20.749 1.00 61.71 606 SER A O 1
ATOM 700 N N . MET A 1 88 ? -2.178 -22.712 20.856 1.00 60.67 607 MET A N 1
ATOM 701 C CA . MET A 1 88 ? -3.533 -22.144 20.898 1.00 60.67 607 MET A CA 1
ATOM 702 C C . MET A 1 88 ? -3.928 -21.803 22.316 1.00 59.35 607 MET A C 1
ATOM 703 O O . MET A 1 88 ? -4.500 -20.746 22.569 1.00 60.19 607 MET A O 1
ATOM 708 N N . LEU A 1 89 ? -3.651 -22.712 23.243 1.00 58.62 608 LEU A N 1
ATOM 709 C CA . LEU A 1 89 ? -3.947 -22.477 24.645 1.00 57.95 608 LEU A CA 1
ATOM 710 C C . LEU A 1 89 ? -3.353 -21.168 25.155 1.00 58.55 608 LEU A C 1
ATOM 711 O O . LEU A 1 89 ? -4.002 -20.463 25.921 1.00 58.36 608 LEU A O 1
ATOM 716 N N . THR A 1 90 ? -2.131 -20.838 24.738 1.00 58.08 609 THR A N 1
ATOM 717 C CA . THR A 1 90 ? -1.457 -19.621 25.235 1.00 60.50 609 THR A CA 1
ATOM 718 C C . THR A 1 90 ? -2.184 -18.338 24.817 1.00 60.54 609 THR A C 1
ATOM 719 O O . THR A 1 90 ? -2.120 -17.320 25.507 1.00 61.64 609 THR A O 1
ATOM 723 N N . LYS A 1 91 ? -2.932 -18.414 23.721 1.00 61.59 610 LYS A N 1
ATOM 724 C CA . LYS A 1 91 ? -3.579 -17.241 23.136 1.00 59.98 610 LYS A CA 1
ATOM 725 C C . LYS A 1 91 ? -5.037 -17.060 23.582 1.00 58.79 610 LYS A C 1
ATOM 726 O O . LYS A 1 91 ? -5.683 -16.070 23.240 1.00 60.42 610 LYS A O 1
ATOM 732 N N . LEU A 1 92 ? -5.556 -18.010 24.351 1.00 55.71 611 LEU A N 1
ATOM 733 C CA . LEU A 1 92 ? -6.962 -17.988 24.718 1.00 58.32 611 LEU A CA 1
ATOM 734 C C . LEU A 1 92 ? -7.158 -17.069 25.900 1.00 59.00 611 LEU A C 1
ATOM 735 O O . LEU A 1 92 ? -6.228 -16.859 26.674 1.00 59.19 611 LEU A O 1
ATOM 740 N N . ARG A 1 93 ? -8.378 -16.586 26.084 1.00 58.26 612 ARG A N 1
ATOM 741 C CA . ARG A 1 93 ? -8.715 -15.768 27.254 1.00 62.49 612 ARG A CA 1
ATOM 742 C C . ARG A 1 93 ? -9.962 -16.314 27.941 1.00 61.34 612 ARG A C 1
ATOM 743 O O . ARG A 1 93 ? -10.974 -16.587 27.302 1.00 59.78 612 ARG A O 1
ATOM 751 N N . PHE A 1 94 ? -9.864 -16.508 29.246 1.00 60.93 613 PHE A N 1
ATOM 752 C CA . PHE A 1 94 ? -10.945 -17.065 30.037 1.00 59.70 613 PHE A CA 1
ATOM 753 C C . PHE A 1 94 ? -12.091 -16.079 30.137 1.00 58.92 613 PHE A C 1
ATOM 754 O O . PHE A 1 94 ? -11.885 -14.930 30.510 1.00 59.28 613 PHE A O 1
ATOM 762 N N . GLU A 1 95 ? -13.303 -16.538 29.843 1.00 57.57 614 GLU A N 1
ATOM 763 C CA . GLU A 1 95 ? -14.513 -15.699 29.961 1.00 56.95 614 GLU A CA 1
ATOM 764 C C . GLU A 1 95 ? -15.679 -16.494 30.562 1.00 57.36 614 GLU A C 1
ATOM 765 O O . GLU A 1 95 ? -15.938 -17.641 30.158 1.00 58.79 614 GLU A O 1
ATOM 771 N N . VAL A 1 96 ? -16.370 -15.897 31.525 1.00 58.18 615 VAL A N 1
ATOM 772 C CA . VAL A 1 96 ? -17.573 -16.489 32.089 1.00 60.45 615 VAL A CA 1
ATOM 773 C C . VAL A 1 96 ? -18.803 -15.746 31.574 1.00 61.48 615 VAL A C 1
ATOM 774 O O . VAL A 1 96 ? -18.765 -14.525 31.436 1.00 61.85 615 VAL A O 1
ATOM 778 N N . PHE A 1 97 ? -19.894 -16.476 31.332 1.00 63.04 616 PHE A N 1
ATOM 779 C CA . PHE A 1 97 ? -21.149 -15.903 30.815 1.00 64.68 616 PHE A CA 1
ATOM 780 C C . PHE A 1 97 ? -22.317 -16.465 31.614 1.00 66.39 616 PHE A C 1
ATOM 781 O O . PHE A 1 97 ? -22.340 -17.662 31.929 1.00 64.22 616 PHE A O 1
ATOM 789 N N . GLN A 1 98 ? -23.294 -15.604 31.897 1.00 65.98 617 GLN A N 1
ATOM 790 C CA . GLN A 1 98 ? -24.446 -15.949 32.733 1.00 67.04 617 GLN A CA 1
ATOM 791 C C . GLN A 1 98 ? -25.636 -16.482 31.918 1.00 67.15 617 GLN A C 1
ATOM 792 O O . GLN A 1 98 ? -25.777 -16.152 30.734 1.00 66.37 617 GLN A O 1
ATOM 798 N N . PRO A 1 99 ? -26.504 -17.298 32.558 1.00 67.42 618 PRO A N 1
ATOM 799 C CA . PRO A 1 99 ? -27.733 -17.780 31.927 1.00 69.14 618 PRO A CA 1
ATOM 800 C C . PRO A 1 99 ? -28.508 -16.633 31.268 1.00 69.97 618 PRO A C 1
ATOM 801 O O . PRO A 1 99 ? -28.784 -15.624 31.917 1.00 71.41 618 PRO A O 1
ATOM 805 N N . GLY A 1 100 ? -28.826 -16.774 29.988 1.00 70.00 619 GLY A N 1
ATOM 806 C CA . GLY A 1 100 ? -29.561 -15.738 29.293 1.00 71.54 619 GLY A CA 1
ATOM 807 C C . GLY A 1 100 ? -28.690 -14.793 28.487 1.00 73.63 619 GLY A C 1
ATOM 808 O O . GLY A 1 100 ? -29.141 -14.262 27.459 1.00 75.17 619 GLY A O 1
ATOM 809 N N . ASP A 1 101 ? -27.450 -14.578 28.936 1.00 73.12 620 ASP A N 1
ATOM 810 C CA . ASP A 1 101 ? -26.507 -13.697 28.231 1.00 71.29 620 ASP A CA 1
ATOM 811 C C . ASP A 1 101 ? -26.380 -14.057 26.767 1.00 70.63 620 ASP A C 1
ATOM 812 O O . ASP A 1 101 ? -26.500 -15.222 26.390 1.00 70.88 620 ASP A O 1
ATOM 817 N N . TYR A 1 102 ? -26.174 -13.039 25.939 1.00 70.40 621 TYR A N 1
ATOM 818 C CA . TYR A 1 102 ? -25.934 -13.257 24.523 1.00 70.95 621 TYR A CA 1
ATOM 819 C C . TYR A 1 102 ? -24.447 -13.118 24.307 1.00 69.21 621 TYR A C 1
ATOM 820 O O . TYR A 1 102 ? -23.874 -12.037 24.480 1.00 68.34 621 TYR A O 1
ATOM 829 N N . ILE A 1 103 ? -23.828 -14.245 23.979 1.00 67.06 622 ILE A N 1
ATOM 830 C CA . ILE A 1 103 ? -22.411 -14.323 23.701 1.00 64.52 622 ILE A CA 1
ATOM 831 C C . ILE A 1 103 ? -22.099 -13.713 22.353 1.00 63.32 622 ILE A C 1
ATOM 832 O O . ILE A 1 103 ? -21.140 -12.978 22.210 1.00 64.42 622 ILE A O 1
ATOM 837 N N . ILE A 1 104 ? -22.945 -14.013 21.373 1.00 65.54 623 ILE A N 1
ATOM 838 C CA . ILE A 1 104 ? -22.801 -13.521 20.011 1.00 67.72 623 ILE A CA 1
ATOM 839 C C . ILE A 1 104 ? -24.167 -13.077 19.440 1.00 70.63 623 ILE A C 1
ATOM 840 O O . ILE A 1 104 ? -25.198 -13.702 19.712 1.00 70.71 623 ILE A O 1
ATOM 845 N N . ARG A 1 105 ? -24.171 -12.018 18.632 1.00 73.24 624 ARG A N 1
ATOM 846 C CA . ARG A 1 105 ? -25.400 -11.589 17.945 1.00 76.53 624 ARG A CA 1
ATOM 847 C C . ARG A 1 105 ? -25.261 -11.707 16.429 1.00 77.72 624 ARG A C 1
ATOM 848 O O . ARG A 1 105 ? -24.224 -11.346 15.877 1.00 76.80 624 ARG A O 1
ATOM 856 N N . GLU A 1 106 ? -26.300 -12.214 15.764 1.00 79.51 625 GLU A N 1
ATOM 857 C CA . GLU A 1 106 ? -26.346 -12.254 14.287 1.00 82.34 625 GLU A CA 1
ATOM 858 C C . GLU A 1 106 ? -26.132 -10.882 13.674 1.00 82.78 625 GLU A C 1
ATOM 859 O O . GLU A 1 106 ? -26.454 -9.866 14.288 1.00 83.43 625 GLU A O 1
ATOM 865 N N . GLY A 1 107 ? -25.706 -10.870 12.414 1.00 83.02 626 GLY A N 1
ATOM 866 C CA . GLY A 1 107 ? -25.571 -9.639 11.653 1.00 82.67 626 GLY A CA 1
ATOM 867 C C . GLY A 1 107 ? -24.368 -8.855 12.119 1.00 83.78 626 GLY A C 1
ATOM 868 O O . GLY A 1 107 ? -23.879 -7.966 11.422 1.00 84.12 626 GLY A O 1
ATOM 869 N N . THR A 1 108 ? -23.876 -9.206 13.300 1.00 82.79 627 THR A N 1
ATOM 870 C CA . THR A 1 108 ? -22.776 -8.493 13.914 1.00 81.39 627 THR A CA 1
ATOM 871 C C . THR A 1 108 ? -21.445 -8.917 13.281 1.00 80.06 627 THR A C 1
ATOM 872 O O . THR A 1 108 ? -21.373 -9.936 12.598 1.00 80.19 627 THR A O 1
ATOM 876 N N . ILE A 1 109 ? -20.409 -8.110 13.471 1.00 80.23 628 ILE A N 1
ATOM 877 C CA . ILE A 1 109 ? -19.093 -8.352 12.864 1.00 81.12 628 ILE A CA 1
ATOM 878 C C . ILE A 1 109 ? -18.131 -9.000 13.869 1.00 81.44 628 ILE A C 1
ATOM 879 O O . ILE A 1 109 ? -17.370 -8.305 14.542 1.00 82.12 628 ILE A O 1
ATOM 884 N N . GLY A 1 110 ? -18.169 -10.329 13.971 1.00 81.30 629 GLY A N 1
ATOM 885 C CA . GLY A 1 110 ? -17.350 -11.057 14.944 1.00 79.02 629 GLY A CA 1
ATOM 886 C C . GLY A 1 110 ? -15.861 -10.845 14.739 1.00 77.17 629 GLY A C 1
ATOM 887 O O . GLY A 1 110 ? -15.409 -10.711 13.600 1.00 78.17 629 GLY A O 1
ATOM 888 N N . LYS A 1 111 ? -15.102 -10.786 15.837 1.00 74.29 630 LYS A N 1
ATOM 889 C CA . LYS A 1 111 ? -13.647 -10.697 15.767 1.00 71.07 630 LYS A CA 1
ATOM 890 C C . LYS A 1 111 ? -12.952 -11.705 16.701 1.00 70.04 630 LYS A C 1
ATOM 891 O O . LYS A 1 111 ? -11.770 -11.551 17.026 1.00 67.68 630 LYS A O 1
ATOM 893 N N . LYS A 1 112 ? -13.677 -12.763 17.077 1.00 68.94 631 LYS A N 1
ATOM 894 C CA . LYS A 1 112 ? -13.197 -13.757 18.049 1.00 68.30 631 LYS A CA 1
ATOM 895 C C . LYS A 1 112 ? -14.092 -14.994 18.089 1.00 67.93 631 LYS A C 1
ATOM 896 O O . LYS A 1 112 ? -15.288 -14.905 17.793 1.00 68.62 631 LYS A O 1
ATOM 902 N N . MET A 1 113 ? -13.518 -16.142 18.457 1.00 65.62 632 MET A N 1
ATOM 903 C CA . MET A 1 113 ? -14.299 -17.372 18.640 1.00 64.79 632 MET A CA 1
ATOM 904 C C . MET A 1 113 ? -14.195 -17.902 20.071 1.00 64.26 632 MET A C 1
ATOM 905 O O . MET A 1 113 ? -13.405 -17.402 20.868 1.00 64.87 632 MET A O 1
ATOM 910 N N . TYR A 1 114 ? -14.978 -18.927 20.383 1.00 62.64 633 TYR A N 1
ATOM 911 C CA . TYR A 1 114 ? -15.064 -19.434 21.742 1.00 62.96 633 TYR A CA 1
ATOM 912 C C . TYR A 1 114 ? -14.984 -20.934 21.761 1.00 62.93 633 TYR A C 1
ATOM 913 O O . TYR A 1 114 ? -15.505 -21.597 20.858 1.00 62.15 633 TYR A O 1
ATOM 922 N N . PHE A 1 115 ? -14.374 -21.459 22.822 1.00 61.78 634 PHE A N 1
ATOM 923 C CA . PHE A 1 115 ? -14.284 -22.893 23.056 1.00 60.30 634 PHE A CA 1
ATOM 924 C C . PHE A 1 115 ? -14.962 -23.134 24.367 1.00 62.44 634 PHE A C 1
ATOM 925 O O . PHE A 1 115 ? -14.631 -22.485 25.363 1.00 62.87 634 PHE A O 1
ATOM 933 N N . ILE A 1 116 ? -15.902 -24.066 24.398 1.00 61.42 635 ILE A N 1
ATOM 934 C CA . ILE A 1 116 ? -16.647 -24.273 25.620 1.00 61.90 635 ILE A CA 1
ATOM 935 C C . ILE A 1 116 ? -15.877 -25.194 26.554 1.00 64.23 635 ILE A C 1
ATOM 936 O O . ILE A 1 116 ? -15.657 -26.364 26.219 1.00 61.57 635 ILE A O 1
ATOM 941 N N . GLN A 1 117 ? -15.452 -24.678 27.709 1.00 65.06 636 GLN A N 1
ATOM 942 C CA . GLN A 1 117 ? -14.893 -25.536 28.749 1.00 69.67 636 GLN A CA 1
ATOM 943 C C . GLN A 1 117 ? -16.017 -26.226 29.500 1.00 70.86 636 GLN A C 1
ATOM 944 O O . GLN A 1 117 ? -16.077 -27.444 29.545 1.00 73.08 636 GLN A O 1
ATOM 950 N N . HIS A 1 118 ? -16.932 -25.452 30.058 1.00 71.97 637 HIS A N 1
ATOM 951 C CA . HIS A 1 118 ? -18.097 -26.033 30.708 1.00 73.55 637 HIS A CA 1
ATOM 952 C C . HIS A 1 118 ? -19.339 -25.161 30.474 1.00 72.80 637 HIS A C 1
ATOM 953 O O . HIS A 1 118 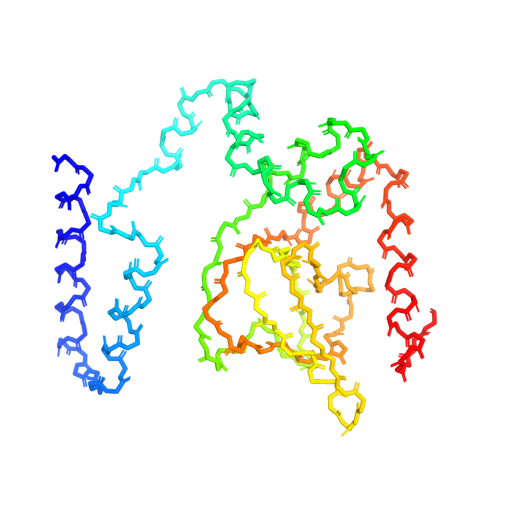? -19.281 -23.936 30.589 1.00 72.04 637 HIS A O 1
ATOM 960 N N . GLY A 1 119 ? -20.437 -25.798 30.077 1.00 72.52 638 GLY A N 1
ATOM 961 C CA . GLY A 1 119 ? -21.708 -25.113 29.935 1.00 71.41 638 GLY A CA 1
ATOM 962 C C . GLY A 1 119 ? -22.420 -25.470 28.652 1.00 69.94 638 GLY A C 1
ATOM 963 O O . GLY A 1 119 ? -21.901 -26.200 27.816 1.00 69.42 638 GLY A O 1
ATOM 964 N N . VAL A 1 120 ? -23.632 -24.955 28.502 1.00 71.10 639 VAL A N 1
ATOM 965 C CA . VAL A 1 120 ? -24.453 -25.255 27.336 1.00 72.13 639 VAL A CA 1
ATOM 966 C C . VAL A 1 120 ? -24.898 -23.935 26.719 1.00 71.21 639 VAL A C 1
ATOM 967 O O . VAL A 1 120 ? -25.271 -23.007 27.437 1.00 67.69 639 VAL A O 1
ATOM 971 N N . VAL A 1 121 ? -24.855 -23.858 25.394 1.00 72.72 640 VAL A N 1
ATOM 972 C CA . VAL A 1 121 ? -25.260 -22.649 24.683 1.00 75.50 640 VAL A CA 1
ATOM 973 C C . VAL A 1 121 ? -26.201 -22.966 23.530 1.00 78.54 640 VAL A C 1
ATOM 974 O O . VAL A 1 121 ? -26.019 -23.965 22.836 1.00 78.69 640 VAL A O 1
ATOM 978 N N . SER A 1 122 ? -27.175 -22.088 23.303 1.00 81.52 641 SER A N 1
ATOM 979 C CA . SER A 1 122 ? -28.134 -22.247 22.204 1.00 83.60 641 SER A CA 1
ATOM 980 C C . SER A 1 122 ? -27.690 -21.463 20.988 1.00 84.72 641 SER A C 1
ATOM 981 O O . SER A 1 122 ? -27.472 -20.259 21.074 1.00 85.47 641 SER A O 1
ATOM 984 N N . VAL A 1 123 ? -27.556 -22.140 19.856 1.00 86.89 642 VAL A N 1
ATOM 985 C CA . VAL A 1 123 ? -27.335 -21.454 18.586 1.00 89.67 642 VAL A CA 1
ATOM 986 C C . VAL A 1 123 ? -28.683 -21.202 17.910 1.00 92.50 642 VAL A C 1
ATOM 987 O O . VAL A 1 123 ? -29.159 -22.018 17.115 1.00 92.47 642 VAL A O 1
ATOM 991 N N . LEU A 1 124 ? -29.313 -20.089 18.267 1.00 94.64 643 LEU A N 1
ATOM 992 C CA . LEU A 1 124 ? -30.556 -19.674 17.645 1.00 96.64 643 LEU A CA 1
ATOM 993 C C . LEU A 1 124 ? -30.236 -19.033 16.310 1.00 98.87 643 LEU A C 1
ATOM 994 O O . LEU A 1 124 ? -29.876 -17.861 16.259 1.00 99.63 643 LEU A O 1
ATOM 999 N N . THR A 1 125 ? -30.344 -19.805 15.232 1.00 101.02 644 THR A N 1
ATOM 1000 C CA . THR A 1 125 ? -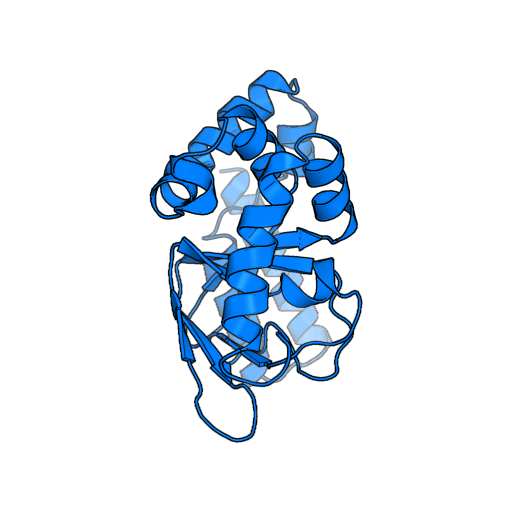30.015 -19.304 13.900 1.00 103.11 644 THR A CA 1
ATOM 1001 C C . THR A 1 125 ? -31.244 -18.683 13.251 1.00 105.06 644 THR A C 1
ATOM 1002 O O . THR A 1 125 ? -31.693 -19.141 12.197 1.00 104.86 644 THR A O 1
ATOM 1004 N N . LYS A 1 126 ? -31.776 -17.635 13.886 1.00 107.00 645 LYS A N 1
ATOM 1005 C CA . LYS A 1 126 ? -33.094 -17.085 13.546 1.00 108.66 645 LYS A CA 1
ATOM 1006 C C . LYS A 1 126 ? -34.045 -18.167 12.998 1.00 110.14 645 LYS A C 1
ATOM 1007 O O . LYS A 1 126 ? -33.969 -19.342 13.400 1.00 110.21 645 LYS A O 1
ATOM 1009 N N . GLY A 1 127 ? -34.936 -17.766 12.090 1.00 110.94 646 GLY A N 1
ATOM 1010 C CA . GLY A 1 127 ? -35.888 -18.686 11.471 1.00 111.37 646 GLY A CA 1
ATOM 1011 C C . GLY A 1 127 ? -36.238 -19.897 12.324 1.00 112.13 646 GLY A C 1
ATOM 1012 O O . GLY A 1 127 ? -37.115 -19.832 13.197 1.00 111.71 646 GLY A O 1
ATOM 1013 N N . ASN A 1 128 ? -35.538 -21.001 12.066 1.00 112.63 647 ASN A N 1
ATOM 1014 C CA . ASN A 1 128 ? -35.839 -22.288 12.686 1.00 112.49 647 ASN A CA 1
ATOM 1015 C C . ASN A 1 128 ? -34.563 -23.122 12.772 1.00 112.57 647 ASN A C 1
ATOM 1016 O O . ASN A 1 128 ? -33.457 -22.607 12.543 1.00 112.15 647 ASN A O 1
ATOM 1018 N N . LYS A 1 129 ? -34.736 -24.412 13.077 1.00 112.00 648 LYS A N 1
ATOM 1019 C CA . LYS A 1 129 ? -33.633 -25.367 13.256 1.00 110.97 648 LYS A CA 1
ATOM 1020 C C . LYS A 1 129 ? -32.527 -24.843 14.186 1.00 110.24 648 LYS A C 1
ATOM 1021 O O . LYS A 1 129 ? -31.355 -24.775 13.799 1.00 110.38 648 LYS A O 1
ATOM 1023 N N . GLU A 1 130 ? -32.910 -24.479 15.414 1.00 108.84 649 GLU A N 1
ATOM 1024 C CA . GLU A 1 130 ? -31.943 -24.110 16.458 1.00 106.26 649 GLU A CA 1
ATOM 1025 C C . GLU A 1 130 ? -31.111 -25.325 16.929 1.00 103.35 649 GLU A C 1
ATOM 1026 O O . GLU A 1 130 ? -31.378 -26.462 16.533 1.00 102.90 649 GLU A O 1
ATOM 1032 N N . THR A 1 131 ? -30.095 -25.087 17.755 1.00 99.81 650 THR A N 1
ATOM 1033 C CA . THR A 1 131 ? -29.123 -26.132 18.090 1.00 96.88 650 THR A CA 1
ATOM 1034 C C . THR A 1 131 ? -28.542 -25.876 19.487 1.00 94.27 650 THR A C 1
ATOM 1035 O O . THR A 1 131 ? -28.601 -24.753 19.982 1.00 95.66 650 THR A O 1
ATOM 1039 N N . LYS A 1 132 ? -27.990 -26.909 20.120 1.00 90.00 651 LYS A N 1
ATOM 1040 C CA . LYS A 1 132 ? -27.301 -26.752 21.398 1.00 85.43 651 LYS A CA 1
ATOM 1041 C C . LYS A 1 132 ? -25.857 -27.282 21.325 1.00 82.53 651 LYS A C 1
ATOM 1042 O O . LYS A 1 132 ? -25.621 -28.385 20.846 1.00 81.28 651 LYS A O 1
ATOM 1048 N N . LEU A 1 133 ? -24.891 -26.489 21.788 1.00 79.32 652 LEU A N 1
ATOM 1049 C CA . LEU A 1 133 ? -23.511 -26.962 21.919 1.00 75.79 652 LEU A CA 1
ATOM 1050 C C . LEU A 1 133 ? -23.088 -27.032 23.391 1.00 74.12 652 LEU A C 1
ATOM 1051 O O . LEU A 1 133 ? -23.538 -26.227 24.197 1.00 75.12 652 LEU A O 1
ATOM 1056 N N . ALA A 1 134 ? -22.258 -28.018 23.740 1.00 72.90 653 ALA A N 1
ATOM 1057 C CA . ALA A 1 134 ? -21.806 -28.199 25.116 1.00 71.74 653 ALA A CA 1
ATOM 1058 C C . ALA A 1 134 ? -20.294 -28.423 25.253 1.00 70.99 653 ALA A C 1
ATOM 1059 O O . ALA A 1 134 ? -19.557 -28.323 24.279 1.00 68.37 653 ALA A O 1
ATOM 1061 N N . ASP A 1 135 ? -19.858 -28.698 26.487 1.00 71.70 654 ASP A N 1
ATOM 1062 C CA . ASP A 1 135 ? -18.450 -28.864 26.852 1.00 71.63 654 ASP A CA 1
ATOM 1063 C C . ASP A 1 135 ? -17.691 -29.542 25.737 1.00 71.33 654 ASP A C 1
ATOM 1064 O O . ASP A 1 135 ? -18.091 -30.600 25.263 1.00 71.24 654 ASP A O 1
ATOM 1069 N N . GLY A 1 136 ? -16.593 -28.927 25.318 1.00 70.89 655 GLY A N 1
ATOM 1070 C CA . GLY A 1 136 ? -15.745 -29.499 24.289 1.00 70.34 655 GLY A CA 1
ATOM 1071 C C . GLY A 1 136 ? -16.030 -28.962 22.904 1.00 70.25 655 GLY A C 1
ATOM 1072 O O . GLY A 1 136 ? -15.227 -29.143 21.994 1.00 70.64 655 GLY A O 1
ATOM 1073 N N . SER A 1 137 ? -17.176 -28.322 22.712 1.00 67.55 656 SER A N 1
ATOM 1074 C CA . SER A 1 137 ? -17.436 -27.713 21.418 1.00 66.95 656 SER A CA 1
ATOM 1075 C C . SER A 1 137 ? -16.926 -26.278 21.346 1.00 64.46 656 SER A C 1
ATOM 1076 O O . SER A 1 137 ? -16.585 -25.675 22.352 1.00 64.51 656 SER A O 1
ATOM 1079 N N . TYR A 1 138 ? -16.858 -25.745 20.135 1.00 65.57 657 TYR A N 1
ATOM 1080 C CA . TYR A 1 138 ? -16.494 -24.364 19.930 1.00 64.54 657 TYR A CA 1
ATOM 1081 C C . TYR A 1 138 ? -17.420 -23.733 18.904 1.00 64.45 657 TYR A C 1
ATOM 1082 O O . TYR A 1 138 ? -18.173 -24.441 18.234 1.00 59.64 657 TYR A O 1
ATOM 1091 N N . PHE A 1 139 ? -17.379 -22.398 18.819 1.00 63.62 658 PHE A N 1
ATOM 1092 C CA . PHE A 1 139 ? -18.192 -21.644 17.879 1.00 61.89 658 PHE A CA 1
ATOM 1093 C C . PHE A 1 139 ? -17.645 -20.247 17.661 1.00 64.95 658 PHE A C 1
ATOM 1094 O O . PHE A 1 139 ? -16.858 -19.736 18.458 1.00 63.70 658 PHE A O 1
ATOM 1102 N N . GLY A 1 140 ? -18.057 -19.633 16.558 1.00 64.57 659 GLY A N 1
ATOM 1103 C CA . GLY A 1 140 ? -17.674 -18.266 16.259 1.00 63.91 659 GLY A CA 1
ATOM 1104 C C . GLY A 1 140 ? -16.527 -18.237 15.294 1.00 64.76 659 GLY A C 1
ATOM 1105 O O . GLY A 1 140 ? -15.938 -17.194 15.058 1.00 63.34 659 GLY A O 1
ATOM 1106 N N . GLU A 1 141 ? -16.207 -19.397 14.740 1.00 66.29 660 GLU A N 1
ATOM 1107 C CA . GLU A 1 141 ? -15.102 -19.525 13.800 1.00 68.71 660 GLU A CA 1
ATOM 1108 C C . GLU A 1 141 ? -15.473 -19.048 12.402 1.00 68.35 660 GLU A C 1
ATOM 1109 O O . GLU A 1 141 ? -14.614 -18.596 11.652 1.00 68.25 660 GLU A O 1
ATOM 1115 N N . ILE A 1 142 ? -16.742 -19.162 12.037 1.00 72.09 661 ILE A N 1
ATOM 1116 C CA . ILE A 1 142 ? -17.166 -18.782 10.687 1.00 74.60 661 ILE A CA 1
ATOM 1117 C C . ILE A 1 142 ? -16.709 -17.355 10.296 1.00 75.84 661 ILE A C 1
ATOM 1118 O O . ILE A 1 142 ? -16.046 -17.167 9.273 1.00 77.05 661 ILE A O 1
ATOM 1123 N N . CYS A 1 143 ? -16.948 -16.371 11.157 1.00 74.97 662 CYS A N 1
ATOM 1124 C CA . CYS A 1 143 ? -16.483 -15.017 10.878 1.00 75.44 662 CYS A CA 1
ATOM 1125 C C . CYS A 1 143 ? -14.980 -14.872 10.862 1.00 75.77 662 CYS A C 1
ATOM 1126 O O . CYS A 1 143 ? -14.458 -13.922 10.283 1.00 75.57 662 CYS A O 1
ATOM 1129 N N . LEU A 1 144 ? -14.274 -15.765 11.544 1.00 74.15 663 LEU A N 1
ATOM 1130 C CA . LEU A 1 144 ? -12.818 -15.668 11.555 1.00 73.86 663 LEU A CA 1
ATOM 1131 C C . LEU A 1 144 ? -12.255 -16.084 10.194 1.00 74.12 663 LEU A C 1
ATOM 1132 O O . LEU A 1 144 ? -11.200 -15.606 9.773 1.00 71.37 663 LEU A O 1
ATOM 1137 N N . LEU A 1 145 ? -13.017 -16.925 9.494 1.00 76.51 664 LEU A N 1
ATOM 1138 C CA . LEU A 1 145 ? -12.663 -17.398 8.157 1.00 80.18 664 LEU A CA 1
ATOM 1139 C C . LEU A 1 145 ? -13.216 -16.477 7.058 1.00 83.37 664 LEU A C 1
ATOM 1140 O O . LEU A 1 145 ? -12.451 -15.943 6.257 1.00 83.38 664 LEU A O 1
ATOM 1145 N N . THR A 1 146 ? -14.536 -16.258 7.060 1.00 87.59 665 THR A N 1
ATOM 1146 C CA . THR A 1 146 ? -15.208 -15.418 6.048 1.00 89.30 665 THR A CA 1
ATOM 1147 C C . THR A 1 146 ? -14.852 -13.941 6.181 1.00 90.79 665 THR A C 1
ATOM 1148 O O . THR A 1 146 ? -14.714 -13.236 5.175 1.00 92.14 665 THR A O 1
ATOM 1152 N N . ARG A 1 147 ? -14.717 -13.481 7.427 1.00 91.63 666 ARG A N 1
ATOM 1153 C CA . ARG A 1 147 ? -14.544 -12.058 7.731 1.00 90.91 666 ARG A CA 1
ATOM 1154 C C . ARG A 1 147 ? -15.840 -11.306 7.455 1.00 90.29 666 ARG A C 1
ATOM 1155 O O . ARG A 1 147 ? -15.823 -10.117 7.146 1.00 90.72 666 ARG A O 1
ATOM 1163 N N . GLY A 1 148 ? -16.959 -12.020 7.553 1.00 89.09 667 GLY A N 1
ATOM 1164 C CA . GLY A 1 148 ? -18.273 -11.442 7.333 1.00 86.48 667 GLY A CA 1
ATOM 1165 C C . GLY A 1 148 ? -18.988 -11.197 8.646 1.00 84.84 667 GLY A C 1
ATOM 1166 O O . GLY A 1 148 ? -18.412 -10.623 9.577 1.00 84.36 667 GLY A O 1
ATOM 1167 N N . ARG A 1 149 ? -20.234 -11.662 8.726 1.00 82.56 668 ARG A N 1
ATOM 1168 C CA . ARG A 1 149 ? -21.093 -11.400 9.873 1.00 81.07 668 ARG A CA 1
ATOM 1169 C C . ARG A 1 149 ? -21.583 -12.687 10.508 1.00 81.49 668 ARG A C 1
ATOM 1170 O O . ARG A 1 149 ? -21.671 -13.735 9.857 1.00 80.71 668 ARG A O 1
ATOM 1178 N N . ARG A 1 150 ? -21.923 -12.588 11.788 1.00 81.70 669 ARG A N 1
ATOM 1179 C CA . ARG A 1 150 ? -22.407 -13.724 12.534 1.00 82.49 669 ARG A CA 1
ATOM 1180 C C . ARG A 1 150 ? -23.614 -14.337 11.839 1.00 83.00 669 ARG A C 1
ATOM 1181 O O . ARG A 1 150 ? -24.587 -13.643 11.533 1.00 84.12 669 ARG A O 1
ATOM 1189 N N . THR A 1 151 ? -23.526 -15.640 11.582 1.00 82.94 670 THR A N 1
ATOM 1190 C CA . THR A 1 151 ? -24.589 -16.402 10.937 1.00 79.76 670 THR A CA 1
ATOM 1191 C C . THR A 1 151 ? -25.718 -16.743 11.897 1.00 79.84 670 THR A C 1
ATOM 1192 O O . THR A 1 151 ? -26.806 -17.115 11.470 1.00 80.46 670 THR A O 1
ATOM 1196 N N . ALA A 1 152 ? -25.446 -16.698 13.195 1.00 79.10 671 ALA A N 1
ATOM 1197 C CA . ALA A 1 152 ? -26.488 -16.978 14.178 1.00 79.17 671 ALA A CA 1
ATOM 1198 C C . ALA A 1 152 ? -26.220 -16.241 15.458 1.00 78.54 671 ALA A C 1
ATOM 1199 O O . ALA A 1 152 ? -25.242 -15.503 15.573 1.00 79.74 671 ALA A O 1
ATOM 1201 N N . SER A 1 153 ? -27.098 -16.453 16.427 1.00 77.45 672 SER A N 1
ATOM 1202 C CA . SER A 1 153 ? -26.891 -15.915 17.756 1.00 76.93 672 SER A CA 1
ATOM 1203 C C . SER A 1 153 ? -26.586 -17.070 18.700 1.00 76.63 672 SER A C 1
ATOM 1204 O O . SER A 1 153 ? -26.986 -18.217 18.434 1.00 77.00 672 SER A O 1
ATOM 1207 N N . VAL A 1 154 ? -25.864 -16.771 19.782 1.00 74.45 673 VAL A N 1
ATOM 1208 C CA . VAL A 1 154 ? -25.493 -17.791 20.754 1.00 72.31 673 VAL A CA 1
ATOM 1209 C C . VAL A 1 154 ? -25.759 -17.291 22.169 1.00 72.34 673 VAL A C 1
ATOM 1210 O O . VAL A 1 154 ? -25.205 -16.273 22.575 1.00 72.39 673 VAL A O 1
ATOM 1214 N N . ARG A 1 155 ? -26.593 -18.013 22.911 1.00 72.53 674 ARG A N 1
ATOM 1215 C CA . ARG A 1 155 ? -27.054 -17.566 24.215 1.00 76.05 674 ARG A CA 1
ATOM 1216 C C . ARG A 1 155 ? -26.708 -18.586 25.299 1.00 77.52 674 ARG A C 1
ATOM 1217 O O . ARG A 1 155 ? -26.929 -19.790 25.149 1.00 79.14 674 ARG A O 1
ATOM 1225 N N . ALA A 1 156 ? -26.176 -18.106 26.408 1.00 77.88 675 ALA A N 1
ATOM 1226 C CA . ALA A 1 156 ? -25.863 -18.999 27.505 1.00 78.91 675 ALA A CA 1
ATOM 1227 C C . ALA A 1 156 ? -27.155 -19.530 28.124 1.00 80.24 675 ALA A C 1
ATOM 1228 O O . ALA A 1 156 ? -27.971 -18.762 28.635 1.00 80.46 675 ALA A O 1
ATOM 1230 N N . ASP A 1 157 ? -27.349 -20.845 28.064 1.00 81.78 676 ASP A N 1
ATOM 1231 C CA . ASP A 1 157 ? -28.475 -21.485 28.747 1.00 81.16 676 ASP A CA 1
ATOM 1232 C C . ASP A 1 157 ? -28.186 -21.633 30.222 1.00 80.50 676 ASP A C 1
ATOM 1233 O O . ASP A 1 157 ? -29.107 -21.736 31.039 1.00 81.30 676 ASP A O 1
ATOM 1238 N N . THR A 1 158 ? -26.896 -21.685 30.547 1.00 78.99 677 THR A N 1
ATOM 1239 C CA . THR A 1 158 ? -26.438 -21.813 31.915 1.00 77.32 677 THR A CA 1
ATOM 1240 C C . THR A 1 158 ? -25.180 -20.989 32.112 1.00 76.10 677 THR A C 1
ATOM 1241 O O . THR A 1 158 ? -24.723 -20.325 31.183 1.00 73.60 677 THR A O 1
ATOM 1245 N N . TYR A 1 159 ? -24.616 -21.033 33.317 1.00 75.81 678 TYR A N 1
ATOM 1246 C CA . TYR A 1 159 ? -23.301 -20.455 33.541 1.00 77.08 678 TYR A CA 1
ATOM 1247 C C . TYR A 1 159 ? -22.327 -21.152 32.625 1.00 76.29 678 TYR A C 1
ATOM 1248 O O . TYR A 1 159 ? -22.254 -22.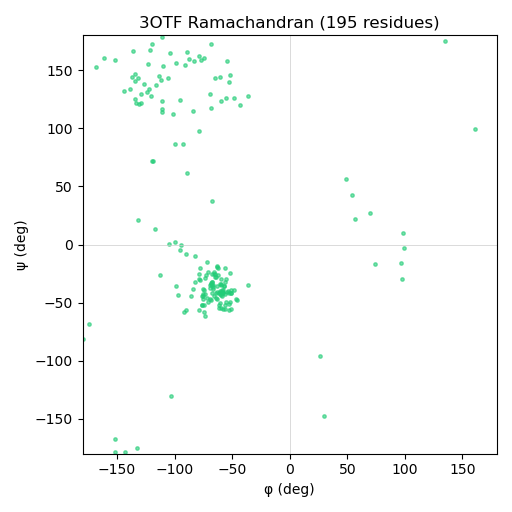383 32.609 1.00 78.01 678 TYR A O 1
ATOM 1257 N N . CYS A 1 160 ? -21.647 -20.364 31.801 1.00 74.85 679 CYS A N 1
ATOM 1258 C CA . CYS A 1 160 ? -20.685 -20.910 30.861 1.00 73.40 679 CYS A CA 1
ATOM 1259 C C . CYS A 1 160 ? -19.300 -20.489 31.270 1.00 71.91 679 CYS A C 1
ATOM 1260 O O . CYS A 1 160 ? -19.082 -19.381 31.756 1.00 72.24 679 CYS A O 1
ATOM 1263 N N . ARG A 1 161 ? -18.370 -21.410 31.112 1.00 71.07 680 ARG A N 1
ATOM 1264 C CA . ARG A 1 161 ? -16.959 -21.080 31.150 1.00 69.77 680 ARG A CA 1
ATOM 1265 C C . ARG A 1 161 ? -16.423 -21.262 29.743 1.00 67.08 680 ARG A C 1
ATOM 1266 O O . ARG A 1 161 ? -16.489 -22.365 29.188 1.00 65.60 680 ARG A O 1
ATOM 1274 N N . LEU A 1 162 ? -15.960 -20.170 29.140 1.00 64.47 681 LEU A N 1
ATOM 1275 C CA . LEU A 1 162 ? -15.435 -20.221 27.784 1.00 61.23 681 LEU A CA 1
ATOM 1276 C C . LEU A 1 162 ? -14.003 -19.738 27.737 1.00 61.14 681 LEU A C 1
ATOM 1277 O O . LEU A 1 162 ? -13.533 -19.091 28.677 1.00 62.03 681 LEU A O 1
ATOM 1282 N N . TYR A 1 163 ? -13.359 -19.985 26.600 1.00 58.51 682 TYR A N 1
ATOM 1283 C CA . TYR A 1 163 ? -12.063 -19.448 26.271 1.00 57.20 682 TYR A CA 1
ATOM 1284 C C . TYR A 1 163 ? -12.193 -18.841 24.908 1.00 56.82 682 TYR A C 1
ATOM 1285 O O . TYR A 1 163 ? -12.577 -19.513 23.960 1.00 55.83 682 TYR A O 1
ATOM 1294 N N . SER A 1 164 ? -11.906 -17.556 24.798 1.00 56.55 683 SER A N 1
ATOM 1295 C CA . SER A 1 164 ? -12.120 -16.913 23.527 1.00 57.73 683 SER A CA 1
ATOM 1296 C C . SER A 1 164 ? -10.790 -16.851 22.838 1.00 56.51 683 SER A C 1
ATOM 1297 O O . SER A 1 164 ? -9.749 -16.947 23.497 1.00 54.77 683 SER A O 1
ATOM 1300 N N . LEU A 1 165 ? -10.826 -16.752 21.511 1.00 55.16 684 LEU A N 1
ATOM 1301 C CA . LEU A 1 165 ? -9.620 -16.575 20.722 1.00 57.95 684 LEU A CA 1
ATOM 1302 C C . LEU A 1 165 ? -9.887 -15.476 19.687 1.00 59.26 684 LEU A C 1
ATOM 1303 O O . LEU A 1 165 ? -10.866 -15.552 18.950 1.00 58.05 684 LEU A O 1
ATOM 1308 N N . SER A 1 166 ? -9.050 -14.440 19.662 1.00 61.20 685 SER A N 1
ATOM 1309 C CA . SER A 1 166 ? -9.247 -13.294 18.750 1.00 63.50 685 SER A CA 1
ATOM 1310 C C . SER A 1 166 ? -8.819 -13.654 17.319 1.00 65.06 685 SER A C 1
ATOM 1311 O O . SER A 1 166 ? -8.003 -14.557 17.129 1.00 65.13 685 SER A O 1
ATOM 1314 N N . VAL A 1 167 ? -9.326 -12.921 16.323 1.00 65.80 686 VAL A N 1
ATOM 1315 C CA . VAL A 1 167 ? -9.019 -13.210 14.912 1.00 66.22 686 VAL A CA 1
ATOM 1316 C C . VAL A 1 167 ? -7.520 -13.092 14.623 1.00 67.85 686 VAL A C 1
ATOM 1317 O O . VAL A 1 167 ? -6.934 -13.863 13.842 1.00 69.12 686 VAL A O 1
ATOM 1321 N N . ASP A 1 168 ? -6.888 -12.163 15.326 1.00 69.08 687 ASP A N 1
ATOM 1322 C CA . ASP A 1 168 ? -5.450 -11.957 15.230 1.00 67.33 687 ASP A CA 1
ATOM 1323 C C . ASP A 1 168 ? -4.691 -13.212 15.658 1.00 65.77 687 ASP A C 1
ATOM 1324 O O . ASP A 1 168 ? -3.883 -13.757 14.921 1.00 63.64 687 ASP A O 1
ATOM 1329 N N . ASN A 1 169 ? -4.979 -13.698 16.850 1.00 65.45 688 ASN A N 1
ATOM 1330 C CA . ASN A 1 169 ? -4.339 -14.903 17.324 1.00 61.48 688 ASN A CA 1
ATOM 1331 C C . ASN A 1 169 ? -4.732 -16.139 16.522 1.00 59.88 688 ASN A C 1
ATOM 1332 O O . ASN A 1 169 ? -3.900 -17.022 16.286 1.00 56.65 688 ASN A O 1
ATOM 1337 N N . PHE A 1 170 ? -5.976 -16.186 16.058 1.00 60.37 689 PHE A N 1
ATOM 1338 C CA . PHE A 1 170 ? -6.395 -17.261 15.171 1.00 58.71 689 PHE A CA 1
ATOM 1339 C C . PHE A 1 170 ? -5.509 -17.335 13.924 1.00 60.54 689 PHE A C 1
ATOM 1340 O O . PHE A 1 170 ? -4.966 -18.396 13.589 1.00 61.26 689 PHE A O 1
ATOM 1348 N N . ASN A 1 171 ? -5.342 -16.218 13.230 1.00 62.10 690 ASN A N 1
ATOM 1349 C CA . ASN A 1 171 ? -4.596 -16.252 11.974 1.00 61.74 690 ASN A CA 1
ATOM 1350 C C . ASN A 1 171 ? -3.111 -16.468 12.203 1.00 62.09 690 ASN A C 1
ATOM 1351 O O . ASN A 1 171 ? -2.397 -16.937 11.311 1.00 59.54 690 ASN A O 1
ATOM 1356 N N . GLU A 1 172 ? -2.645 -16.115 13.399 1.00 61.91 691 GLU A N 1
ATOM 1357 C CA . GLU A 1 172 ? -1.243 -16.218 13.739 1.00 63.32 691 GLU A CA 1
ATOM 1358 C C . GLU A 1 172 ? -0.886 -17.675 13.994 1.00 64.01 691 GLU A C 1
ATOM 1359 O O . GLU A 1 172 ? 0.188 -18.148 13.608 1.00 64.76 691 GLU A O 1
ATOM 1365 N N . VAL A 1 173 ? -1.803 -18.400 14.623 1.00 62.80 692 VAL A N 1
ATOM 1366 C CA . VAL A 1 173 ? -1.610 -19.820 14.840 1.00 62.17 692 VAL A CA 1
ATOM 1367 C C . VAL A 1 173 ? -1.657 -20.599 13.516 1.00 62.78 692 VAL A C 1
ATOM 1368 O O . VAL A 1 173 ? -0.779 -21.411 13.247 1.00 61.32 692 VAL A O 1
ATOM 1372 N N . LEU A 1 174 ? -2.658 -20.332 12.682 1.00 64.62 693 LEU A N 1
ATOM 1373 C CA . LEU A 1 174 ? -2.797 -21.026 11.387 1.00 66.32 693 LEU A CA 1
ATOM 1374 C C . LEU A 1 174 ? -1.689 -20.683 10.381 1.00 68.56 693 LEU A C 1
ATOM 1375 O O . LEU A 1 174 ? -1.371 -21.466 9.483 1.00 69.20 693 LEU A O 1
ATOM 1380 N N . GLU A 1 175 ? -1.099 -19.507 10.545 1.00 71.13 694 GLU A N 1
ATOM 1381 C CA . GLU A 1 175 ? 0.113 -19.146 9.825 1.00 73.50 694 GLU A CA 1
ATOM 1382 C C . GLU A 1 175 ? 1.254 -20.125 10.123 1.00 74.27 694 GLU A C 1
ATOM 1383 O O . GLU A 1 175 ? 2.012 -20.508 9.228 1.00 76.30 694 GLU A O 1
ATOM 1389 N N . GLU A 1 176 ? 1.354 -20.556 11.374 1.00 74.42 695 GLU A N 1
ATOM 1390 C CA . GLU A 1 176 ? 2.392 -21.493 11.782 1.00 73.68 695 GLU A CA 1
ATOM 1391 C C . GLU A 1 176 ? 1.993 -22.943 11.494 1.00 72.59 695 GLU A C 1
ATOM 1392 O O . GLU A 1 176 ? 2.831 -23.763 11.107 1.00 72.72 695 GLU A O 1
ATOM 1398 N N . TYR A 1 177 ? 0.717 -23.262 11.702 1.00 71.67 696 TYR A N 1
ATOM 1399 C CA . TYR A 1 177 ? 0.204 -24.622 11.484 1.00 71.82 696 TYR A CA 1
ATOM 1400 C C . TYR A 1 177 ? -0.866 -24.618 10.414 1.00 72.74 696 TYR A C 1
ATOM 1401 O O . TYR A 1 177 ? -2.043 -24.789 10.722 1.00 72.24 696 TYR A O 1
ATOM 1410 N N . PRO A 1 178 ? -0.461 -24.417 9.148 1.00 73.87 697 PRO A N 1
ATOM 1411 C CA . PRO A 1 178 ? -1.460 -24.244 8.094 1.00 75.72 697 PRO A CA 1
ATOM 1412 C C . PRO A 1 178 ? -2.374 -25.466 7.986 1.00 76.80 697 PRO A C 1
ATOM 1413 O O . PRO A 1 178 ? -3.571 -25.320 7.753 1.00 76.45 697 PRO A O 1
ATOM 1417 N N . MET A 1 179 ? -1.832 -26.653 8.242 1.00 78.42 698 MET A N 1
ATOM 1418 C CA . MET A 1 179 ? -2.610 -27.879 8.098 1.00 79.17 698 MET A CA 1
ATOM 1419 C C . MET A 1 179 ? -3.935 -27.832 8.853 1.00 78.11 698 MET A C 1
ATOM 1420 O O . MET A 1 179 ? -4.881 -28.542 8.500 1.00 78.31 698 MET A O 1
ATOM 1425 N N . MET A 1 180 ? -4.010 -27.000 9.887 1.00 74.95 699 MET A N 1
ATOM 1426 C CA . MET A 1 180 ? -5.109 -27.115 10.842 1.00 73.85 699 MET A CA 1
ATOM 1427 C C . MET A 1 180 ? -6.303 -26.259 10.435 1.00 73.01 699 MET A C 1
ATOM 1428 O O . MET A 1 180 ? -7.371 -26.335 11.041 1.00 71.10 699 MET A O 1
ATOM 1433 N N . ARG A 1 181 ? -6.113 -25.436 9.411 1.00 74.16 700 ARG A N 1
ATOM 1434 C CA . ARG A 1 181 ? -7.179 -24.605 8.888 1.00 75.45 700 ARG A CA 1
ATOM 1435 C C . ARG A 1 181 ? -8.345 -25.450 8.391 1.00 76.55 700 ARG A C 1
ATOM 1436 O O . ARG A 1 181 ? -9.504 -25.156 8.689 1.00 75.84 700 ARG A O 1
ATOM 1444 N N . ARG A 1 182 ? -8.022 -26.541 7.700 1.00 78.56 701 ARG A N 1
ATOM 1445 C CA . ARG A 1 182 ? -9.019 -27.422 7.101 1.00 79.79 701 ARG A CA 1
ATOM 1446 C C . ARG A 1 182 ? -9.929 -28.023 8.155 1.00 79.03 701 ARG A C 1
ATOM 1447 O O . ARG A 1 182 ? -11.137 -28.097 7.963 1.00 79.22 701 ARG A O 1
ATOM 1455 N N . ALA A 1 183 ? -9.357 -28.438 9.278 1.00 77.32 702 ALA A N 1
ATOM 1456 C CA . ALA A 1 183 ? -10.172 -28.885 10.398 1.00 75.75 702 ALA A CA 1
ATOM 1457 C C . ALA A 1 183 ? -11.250 -27.857 10.761 1.00 76.04 702 ALA A C 1
ATOM 1458 O O . ALA A 1 183 ? -12.376 -28.231 11.104 1.00 78.12 702 ALA A O 1
ATOM 1460 N N . PHE A 1 184 ? -10.904 -26.570 10.703 1.00 74.92 703 PHE A N 1
ATOM 1461 C CA . PHE A 1 184 ? -11.872 -25.505 10.978 1.00 74.00 703 PHE A CA 1
ATOM 1462 C C . PHE A 1 184 ? -12.846 -25.303 9.829 1.00 73.52 703 PHE A C 1
ATOM 1463 O O . PHE A 1 184 ? -14.047 -25.200 10.056 1.00 71.74 703 PHE A O 1
ATOM 1471 N N . GLU A 1 185 ? -12.318 -25.242 8.606 1.00 75.00 704 GLU A N 1
ATOM 1472 C CA . GLU A 1 185 ? -13.138 -25.130 7.398 1.00 76.13 704 GLU A CA 1
ATOM 1473 C C . GLU A 1 185 ? -14.216 -26.211 7.311 1.00 77.67 704 GLU A C 1
ATOM 1474 O O . GLU A 1 185 ? -15.397 -25.907 7.138 1.00 77.42 704 GLU A O 1
ATOM 1480 N N . THR A 1 186 ? -13.812 -27.467 7.474 1.00 78.54 705 THR A N 1
ATOM 1481 C CA . THR A 1 186 ? -14.738 -28.593 7.424 1.00 78.64 705 THR A CA 1
ATOM 1482 C C . THR A 1 186 ? -15.938 -28.389 8.338 1.00 79.91 705 THR A C 1
ATOM 1483 O O . THR A 1 186 ? -17.076 -28.485 7.886 1.00 82.15 705 THR A O 1
ATOM 1487 N N . VAL A 1 187 ? -15.693 -28.139 9.627 1.00 80.64 706 VAL A N 1
ATOM 1488 C CA . VAL A 1 187 ? -16.790 -27.923 10.572 1.00 79.91 706 VAL A CA 1
ATOM 1489 C C . VAL A 1 187 ? -17.584 -26.670 10.205 1.00 80.04 706 VAL A C 1
ATOM 1490 O O . VAL A 1 187 ? -18.782 -26.583 10.485 1.00 80.96 706 VAL A O 1
ATOM 1494 N N . ALA A 1 188 ? -16.916 -25.711 9.565 1.00 80.13 707 ALA A N 1
ATOM 1495 C CA . ALA A 1 188 ? -17.543 -24.444 9.204 1.00 81.40 707 ALA A CA 1
ATOM 1496 C C . ALA A 1 188 ? -18.497 -24.641 8.046 1.00 82.64 707 ALA A C 1
ATOM 1497 O O . ALA A 1 188 ? -19.695 -24.420 8.192 1.00 82.78 707 ALA A O 1
ATOM 1499 N N . LEU A 1 189 ? -17.960 -25.072 6.905 1.00 85.00 708 LEU A N 1
ATOM 1500 C CA . LEU A 1 189 ? -18.771 -25.343 5.713 1.00 86.18 708 LEU A CA 1
ATOM 1501 C C . LEU A 1 189 ? -19.874 -26.348 6.025 1.00 86.76 708 LEU A C 1
ATOM 1502 O O . LEU A 1 189 ? -20.969 -26.256 5.482 1.00 87.94 708 LEU A O 1
ATOM 1507 N N . ASP A 1 190 ? -19.594 -27.268 6.943 1.00 86.72 709 ASP A N 1
ATOM 1508 C CA . ASP A 1 190 ? -20.582 -28.240 7.395 1.00 86.63 709 ASP A CA 1
ATOM 1509 C C . ASP A 1 190 ? -21.710 -27.530 8.120 1.00 86.75 709 ASP A C 1
ATOM 1510 O O . ASP A 1 190 ? -22.884 -27.837 7.904 1.00 87.16 709 ASP A O 1
ATOM 1515 N N . ARG A 1 191 ? -21.350 -26.588 8.992 1.00 86.57 710 ARG A N 1
ATOM 1516 C CA . ARG A 1 191 ? -22.339 -25.816 9.745 1.00 84.59 710 ARG A CA 1
ATOM 1517 C C . ARG A 1 191 ? -23.148 -24.869 8.837 1.00 82.65 710 ARG A C 1
ATOM 1518 O O . ARG A 1 191 ? -24.332 -24.633 9.074 1.00 80.54 710 ARG A O 1
ATOM 1526 N N . LEU A 1 192 ? -22.493 -24.336 7.807 1.00 82.70 711 LEU A N 1
ATOM 1527 C CA . LEU A 1 192 ? -23.124 -23.453 6.828 1.00 84.39 711 LEU A CA 1
ATOM 1528 C C . LEU A 1 192 ? -24.145 -24.185 5.961 1.00 86.03 711 LEU A C 1
ATOM 1529 O O . LEU A 1 192 ? -25.144 -23.603 5.549 1.00 87.80 711 LEU A O 1
ATOM 1534 N N . ASP A 1 193 ? -23.887 -25.461 5.691 1.00 88.40 712 ASP A N 1
ATOM 1535 C CA . ASP A 1 193 ? -24.795 -26.300 4.916 1.00 90.16 712 ASP A CA 1
ATOM 1536 C C . ASP A 1 193 ? -26.135 -26.464 5.619 1.00 90.48 712 ASP A C 1
ATOM 1537 O O . ASP A 1 193 ? -27.181 -26.308 4.999 1.00 90.47 712 ASP A O 1
ATOM 1542 N N . ARG A 1 194 ? -26.107 -26.762 6.914 1.00 91.50 713 ARG A N 1
ATOM 1543 C CA . ARG A 1 194 ? -27.332 -26.788 7.708 1.00 93.08 713 ARG A CA 1
ATOM 1544 C C . ARG A 1 194 ? -27.962 -25.415 7.897 1.00 94.94 713 ARG A C 1
ATOM 1545 O O . ARG A 1 194 ? -28.493 -25.119 8.968 1.00 95.11 713 ARG A O 1
ATOM 1546 N N . ILE A 1 195 ? -27.905 -24.571 6.864 1.00 96.66 714 ILE A N 1
ATOM 1547 C CA . ILE A 1 195 ? -28.396 -23.191 6.966 1.00 97.77 714 ILE A CA 1
ATOM 1548 C C . ILE A 1 195 ? -28.359 -22.431 5.651 1.00 98.89 714 ILE A C 1
ATOM 1549 O O . ILE A 1 195 ? -29.403 -22.089 5.091 1.00 99.66 714 ILE A O 1
ATOM 1550 N N . GLY A 1 196 ? -27.154 -22.140 5.166 1.00 98.75 715 GLY A N 1
ATOM 1551 C CA . GLY A 1 196 ? -26.980 -21.346 3.948 1.00 97.80 715 GLY A CA 1
ATOM 1552 C C . GLY A 1 196 ? -25.584 -20.754 3.853 1.00 97.36 715 GLY A C 1
ATOM 1553 O O . GLY A 1 196 ? -25.295 -19.724 4.459 1.00 97.22 715 GLY A O 1
ATOM 1554 N N . LYS A 1 197 ? -24.722 -21.404 3.075 1.00 97.13 716 LYS A N 1
ATOM 1555 C CA . LYS A 1 197 ? -23.304 -21.063 3.035 1.00 96.12 716 LYS A CA 1
ATOM 1556 C C . LYS A 1 197 ? -22.500 -21.925 2.073 1.00 96.52 716 LYS A C 1
ATOM 1557 O O . LYS A 1 197 ? -22.201 -21.492 0.959 1.00 97.04 716 LYS A O 1
ATOM 1558 N N . LYS A 1 198 ? -22.125 -23.132 2.505 1.00 95.36 717 LYS A N 1
ATOM 1559 C CA . LYS A 1 198 ? -21.433 -24.089 1.635 1.00 93.75 717 LYS A CA 1
ATOM 1560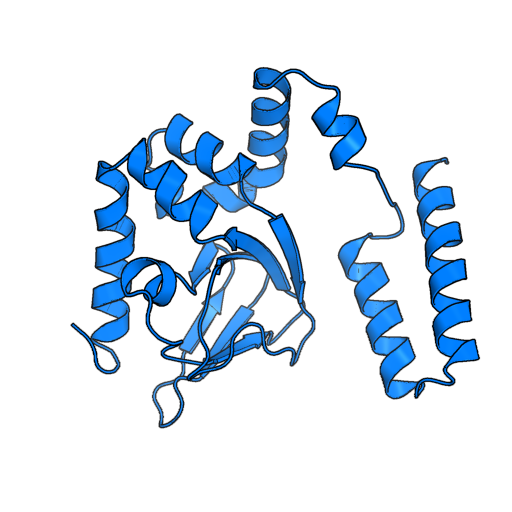 C C . LYS A 1 198 ? -19.918 -23.965 1.607 1.00 92.88 717 LYS A C 1
ATOM 1561 O O . LYS A 1 198 ? -19.370 -22.876 1.406 1.00 91.97 717 LYS A O 1
#

Organism: Homo sapiens (NCBI:txid9606)

B-factor: mean 79.07, std 13.31, range [53.31, 115.22]

InterPro domains:
  IPR000595 Cyclic nucleotide-binding domain [PF00027] (614-696)
  IPR000595 Cyclic nucleotide-binding domain [PS50042] (595-710)
  IPR000595 Cyclic nucleotide-binding domain [SM00100] (595-708)
  IPR000595 Cyclic nucleotide-binding domain [cd00038] (595-703)
  IPR003938 Potassium channel, voltage-dependent, EAG/ELK/ERG-like [PR01463] (257-266)
  IPR003938 Potassium channel, voltage-dependent, EAG/ELK/ERG-like [PR01463] (299-309)
  IPR003938 Potassium channel, voltage-dependent, EAG/ELK/ERG-like [PR01463] (310-319)
  IPR003938 Potassium channel, voltage-dependent, EAG/ELK/ERG-like [PR01463] (427-437)
  IPR003938 Potassium channel, voltage-dependent, EAG/ELK/ERG-like [PR01463] (509-518)
  IPR003938 Potassium channel, voltage-dependent, EAG/ELK/ERG-like [PR01463] (673-681)
  IPR005821 Ion transport domain [PF00520] (263-523)
  IPR013621 Ion transport N-terminal [PF08412] (219-261)
  IPR014710 RmlC-like jelly roll fold [G3DSA:2.60.120.10] (587-723)
  IPR018488 Cyclic nucleotide-binding, conserved site [PS00888] (622-638)
  IPR018490 Cyclic nucleotide-binding domain superfamily [SSF51206] (521-711)
  IPR051413 Potassium/sodium hyperpolarization-activated cyclic nucleotide-gated channel [PTHR45689] (162-1118)

GO terms:
  GO:0005222 intracellularly cAMP-activated cation channel activity (F, IDA)
  GO:0005249 voltage-gated potassium channel activity (F, IDA)
  GO:0005886 plasma membrane (C, IDA)
  GO:0071805 potassium ion transmembrane transport (P, IDA)
  GO:0071320 cellular response to cAMP (P, IDA)
  GO:0005886 plasma membrane (C, EXP)
  GO:0002027 regulation of heart rate (P, IMP)
  GO:0006936 muscle contraction (P, TAS)
  GO:0005886 plasma membrane (C, TAS)
  GO:0042802 identical protein binding (F, IPI)
  GO:0005515 protein binding (F, IPI)
  GO:0003254 regulation of membrane depolarization (P, IDA)
  GO:0048471 perinuclear region of cytoplasm (C, IDA)
  GO:0098855 HCN channel complex (C, IDA)
  GO:1990573 potassium ion import across plasma membrane (P, IDA)
  GO:0098719 sodium ion import across plasma membrane (P, IDA)
  GO:0006812 monoatomic cation transport (P, IDA)
  GO:0086012 membrane depolarization during cardiac muscle cell action potential (P, IC)
  GO:0086041 voltage-gated potassium channel activity involved in SA node cell action potential depolarization (F, IMP)
  GO:0055117 regulation of cardiac muscle contraction (P, IMP)

Sequence (197 aa):
DSSRRQYQEKYKQVEQYMSFHKLPPDTRQRIHDYYEHRYQGKMFDEESILGELSEPLREEIINFNCRKLVASMPLFANADPNFVTSMLTKLRFEVFQPGDYIIREGTIGKKMYFIQHGVVSVLTKGNKETKLADGSYFGEICLLTRGRRTASVRADTYCRLYSLSVDNFNEVLEEYPMMRRAFETVALDRLDRIGKK